Protein AF-A0A3P6SJY6-F1 (afdb_monomer)

Solvent-accessible surface area (backbone atoms only — not comparable to full-atom values): 12735 Å² total; per-residue (Å²): 110,71,68,61,53,52,52,52,52,52,51,53,54,30,52,49,40,31,50,55,20,71,40,70,43,43,55,49,40,53,49,22,52,51,46,28,53,51,17,50,53,54,14,47,70,73,40,50,72,63,32,59,64,54,53,57,51,38,62,53,32,37,50,43,36,46,51,39,43,53,52,45,53,56,30,49,54,53,23,48,52,24,50,49,52,25,48,51,50,52,49,51,50,62,77,38,40,70,57,39,58,74,69,67,40,58,64,60,53,51,51,56,32,50,54,33,44,55,61,18,48,56,34,50,53,50,38,50,50,51,51,51,53,39,51,49,51,43,52,48,51,53,54,49,50,50,52,52,43,50,54,52,41,50,50,36,43,74,73,63,77,41,93,52,76,63,54,47,52,52,31,48,51,35,41,50,52,13,25,50,40,43,25,68,30,44,58,44,52,55,43,37,53,52,11,51,56,32,45,53,57,51,49,57,58,71,72,52,80,61,95,77,55,89,85,53,81,84,64,89,81,75,95,73,80,92,78,86,82,86,87,77,94,82,83,86,134

Nearest PDB structures (foldseek):
  4ayx-assembly1_A  TM=7.229E-01  e=3.604E-05  Homo sapiens
  8qoe-assembly1_A  TM=6.562E-01  e=3.432E-05  Bacillus subtilis
  8vp6-assembly1_B  TM=7.334E-01  e=3.097E-04  Acetivibrio thermocellus ATCC 27405
  6v9z-assembly1_B  TM=7.338E-01  e=2.310E-04  Acetivibrio thermocellus ATCC 27405
  8vp6-assembly1_A  TM=7.072E-01  e=1.995E-04  Acetivibrio thermocellus ATCC 27405

Sequence (237 aa):
MRFAIYSIIRFFSNMERIREGIGDKLGLLLRGCAMFIAAVIIAFIYEWRLALMMLGVAPATCIVMSLMARKMTSTTMKELAGVGKAGSIAEESLMGVRTVQAFNGQQEMVDRYSAELGRGKVFAIWKGFWSGFLGGLFFFILFSFLGCGMLYGGYLLKVRIIDTPGEVFIVVMSMLLGAYFLGLISPHLMVLLNARVAAATIYQTIDRVPKIDIYSPLGRKPDSAVGRVVFENVHFR

Foldseek 3Di:
DVVVVVVVVLLVVLVVLLCLLPPPLVVLLVVLVVLLVVLLVLLCVLPVVLSVLLVVLQVQLLVLLLVLLVLLVVLVVQLVVLVVVLVVLVVCCVVCVVVCVVVVVPVVSVVVSVVSNVSSVVSVVVNVVSNVVSVVVSVVSLVVLLVVLLVVLVVCCVVVVHVDPVSSVSSSVSSSVSSVSSSVSSNSVVSNVSSVVSVVVNVCVVVDDDPDDPPDPPDDDDPDDPPDDDDDPDDDD

Organism: Cylicostephanus goldi (NCBI:txid71465)

InterPro domains:
  IPR011527 ABC transporter type 1, transmembrane domain [PF00664] (10-179)
  IPR011527 ABC transporter type 1, transmembrane domain [PS50929] (10-194)
  IPR036640 ABC transporter type 1, transmembrane domain superfamily [G3DSA:1.20.1560.10] (7-237)
  IPR036640 ABC transporter type 1, transmembrane domain superfamily [SSF90123] (10-213)
  IPR039421 Type 1 protein exporter [PTHR24222] (10-236)

Mean predicted aligned error: 8.36 Å

Radius of gyration: 29.84 Å; Cα contacts (8 Å, |Δi|>4): 203; chains: 1; bounding box: 91×39×80 Å

pLDDT: mean 89.05, std 5.74, range [51.78, 95.69]

Structure (mmCIF, N/CA/C/O backbone):
data_AF-A0A3P6SJY6-F1
#
_entry.id   AF-A0A3P6SJY6-F1
#
loop_
_atom_site.group_PDB
_atom_site.id
_atom_site.type_symbol
_atom_site.label_atom_id
_atom_site.label_alt_id
_atom_site.label_comp_id
_atom_site.label_asym_id
_atom_site.label_entity_id
_atom_site.label_seq_id
_atom_site.pdbx_PDB_ins_code
_atom_site.Cartn_x
_atom_site.Cartn_y
_atom_site.Cartn_z
_atom_site.occupancy
_atom_site.B_iso_or_equiv
_atom_site.auth_seq_id
_atom_site.auth_comp_id
_atom_site.auth_asym_id
_atom_site.auth_atom_id
_atom_site.pdbx_PDB_model_num
ATOM 1 N N . MET A 1 1 ? -30.737 -3.026 22.822 1.00 55.56 1 MET A N 1
ATOM 2 C CA . MET A 1 1 ? -30.242 -1.708 22.351 1.00 55.56 1 MET A CA 1
ATOM 3 C C . MET A 1 1 ? -28.809 -1.756 21.807 1.00 55.56 1 MET A C 1
ATOM 5 O O . MET A 1 1 ? -28.626 -1.436 20.642 1.00 55.56 1 MET A O 1
ATOM 9 N N . ARG A 1 2 ? -27.804 -2.231 22.567 1.00 51.78 2 ARG A N 1
ATOM 10 C CA . ARG A 1 2 ? -26.391 -2.305 22.111 1.00 51.78 2 ARG A CA 1
ATOM 11 C C . ARG A 1 2 ? -26.161 -3.086 20.802 1.00 51.78 2 ARG A C 1
ATOM 13 O O . ARG A 1 2 ? -25.360 -2.657 19.982 1.00 51.78 2 ARG A O 1
ATOM 20 N N . PHE A 1 3 ? -26.890 -4.182 20.574 1.00 63.50 3 PHE A N 1
ATOM 21 C CA . PHE A 1 3 ? -26.739 -5.005 19.362 1.00 63.50 3 PHE A CA 1
ATOM 22 C C . PHE A 1 3 ? -27.196 -4.286 18.078 1.00 63.50 3 PHE A C 1
ATOM 24 O O . PHE A 1 3 ? -26.548 -4.399 17.042 1.00 63.50 3 PHE A O 1
ATOM 31 N N . ALA A 1 4 ? -28.272 -3.496 18.162 1.00 67.94 4 ALA A N 1
ATOM 32 C CA . ALA A 1 4 ? -2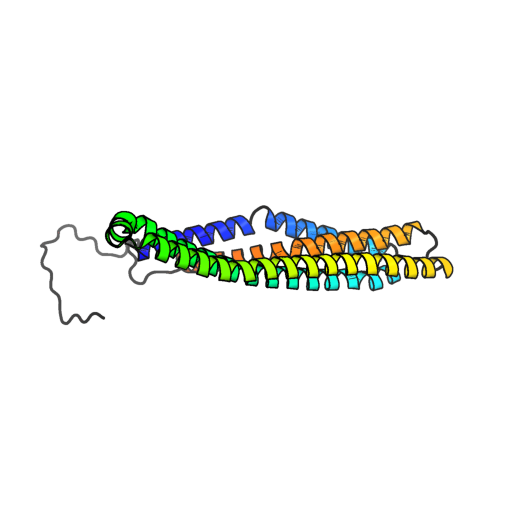8.779 -2.706 17.038 1.00 67.94 4 ALA A CA 1
ATOM 33 C C . ALA A 1 4 ? -27.849 -1.529 16.711 1.00 67.94 4 ALA A C 1
ATOM 35 O O . ALA A 1 4 ? -27.555 -1.269 15.552 1.00 67.94 4 ALA A O 1
ATOM 36 N N . ILE A 1 5 ? -27.311 -0.862 17.735 1.00 71.88 5 ILE A N 1
ATOM 37 C CA . ILE A 1 5 ? -26.333 0.221 17.552 1.00 71.88 5 ILE A CA 1
ATOM 38 C C . ILE A 1 5 ? -25.072 -0.315 16.859 1.00 71.88 5 ILE A C 1
ATOM 40 O O . ILE A 1 5 ? -24.574 0.292 15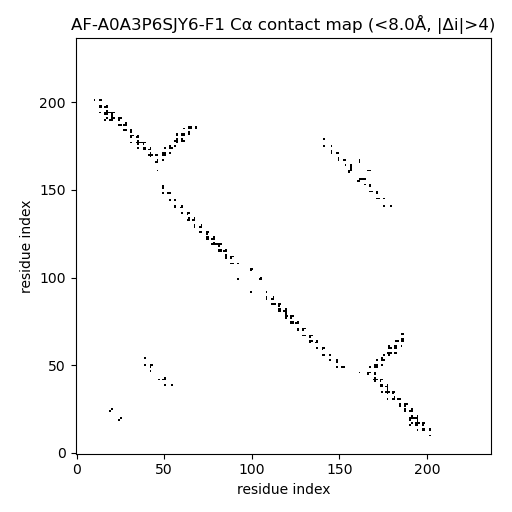.915 1.00 71.88 5 ILE A O 1
ATOM 44 N N . TYR A 1 6 ? -24.591 -1.491 17.271 1.00 72.50 6 TYR A N 1
ATOM 45 C CA . TYR A 1 6 ? -23.417 -2.112 16.663 1.00 72.50 6 TYR A CA 1
ATOM 46 C C . TYR A 1 6 ? -23.638 -2.501 15.192 1.00 72.50 6 TYR A C 1
ATOM 48 O O . TYR A 1 6 ? -22.752 -2.284 14.362 1.00 72.50 6 TYR A O 1
ATOM 56 N N . SER A 1 7 ? -24.814 -3.039 14.839 1.00 75.88 7 SER A N 1
ATOM 57 C CA . SER A 1 7 ? -25.116 -3.375 13.440 1.00 75.88 7 SER A CA 1
ATOM 58 C C . SER A 1 7 ? -25.205 -2.126 12.561 1.00 75.88 7 SER A C 1
ATOM 60 O O . SER A 1 7 ? -24.664 -2.128 11.456 1.00 75.88 7 SER A O 1
ATOM 62 N N . ILE A 1 8 ? -25.800 -1.046 13.077 1.00 82.50 8 ILE A N 1
ATOM 63 C CA . ILE A 1 8 ? -25.906 0.244 12.390 1.00 82.50 8 ILE A CA 1
ATOM 64 C C . ILE A 1 8 ? -24.514 0.840 12.143 1.00 82.50 8 ILE A C 1
ATOM 66 O O . ILE A 1 8 ? -24.187 1.178 11.007 1.00 82.50 8 ILE A O 1
ATOM 70 N N . ILE A 1 9 ? -23.652 0.899 13.166 1.00 84.69 9 ILE A N 1
ATOM 71 C CA . ILE A 1 9 ? -22.276 1.413 13.028 1.00 84.69 9 ILE A CA 1
ATOM 72 C C . ILE A 1 9 ? -21.489 0.598 11.994 1.00 84.69 9 ILE A C 1
ATOM 74 O O . ILE A 1 9 ? -20.802 1.162 11.141 1.00 84.69 9 ILE A O 1
ATOM 78 N N . ARG A 1 10 ? -21.606 -0.735 12.032 1.00 81.38 10 ARG A N 1
ATOM 79 C CA . ARG A 1 10 ? -20.935 -1.616 11.069 1.00 81.38 10 ARG A CA 1
ATOM 80 C C . ARG A 1 10 ? -21.432 -1.387 9.640 1.00 81.38 10 ARG A C 1
ATOM 82 O O . ARG A 1 10 ? -20.624 -1.406 8.713 1.00 81.38 10 ARG A O 1
ATOM 89 N N . PHE A 1 11 ? -22.731 -1.161 9.462 1.00 87.75 11 PHE A N 1
ATOM 90 C CA . PHE A 1 11 ? -23.326 -0.860 8.163 1.00 87.75 11 PHE A CA 1
ATOM 91 C C . PHE A 1 11 ? -22.797 0.465 7.596 1.00 87.75 11 PHE A C 1
ATOM 93 O O . PHE A 1 11 ? -22.277 0.481 6.481 1.00 87.75 11 PHE A O 1
ATOM 100 N N . PHE A 1 12 ? -22.818 1.543 8.389 1.00 89.75 12 PHE A N 1
ATOM 101 C CA . PHE A 1 12 ? -22.274 2.844 7.980 1.00 89.75 12 PHE A CA 1
ATOM 102 C C . PHE A 1 12 ? -20.767 2.792 7.694 1.00 89.75 12 PHE A C 1
ATOM 104 O O . PHE A 1 12 ? -20.316 3.333 6.690 1.00 89.75 12 PHE A O 1
ATOM 111 N N . SER A 1 13 ? -19.982 2.081 8.510 1.00 88.88 13 SER A N 1
ATOM 112 C CA . SER A 1 13 ? -18.541 1.915 8.272 1.00 88.88 13 SER A CA 1
ATOM 113 C C . SER A 1 13 ? -18.244 1.178 6.960 1.00 88.88 13 SER A C 1
ATOM 115 O O . SER A 1 13 ? -17.336 1.561 6.221 1.00 88.88 13 SER A O 1
ATOM 117 N N . ASN A 1 14 ? -19.016 0.137 6.637 1.00 88.25 14 ASN A N 1
ATOM 118 C CA . ASN A 1 14 ? -18.886 -0.562 5.361 1.00 88.25 14 ASN A CA 1
ATOM 119 C C . ASN A 1 14 ? -19.301 0.323 4.177 1.00 88.25 14 ASN A C 1
ATOM 121 O O . ASN A 1 14 ? -18.647 0.273 3.138 1.00 88.25 14 ASN A O 1
ATOM 125 N N . MET A 1 15 ? -20.335 1.152 4.336 1.00 89.62 15 MET A N 1
ATOM 126 C CA . MET A 1 15 ? -20.758 2.112 3.314 1.00 89.62 15 MET A CA 1
ATOM 127 C C . MET A 1 15 ? -19.670 3.161 3.040 1.00 89.62 15 MET A C 1
ATOM 129 O O . MET A 1 15 ? -19.365 3.433 1.880 1.00 89.62 15 MET A O 1
ATOM 133 N N . GLU A 1 16 ? -19.010 3.669 4.084 1.00 90.44 16 GLU A N 1
ATOM 134 C CA . GLU A 1 16 ? -17.891 4.608 3.941 1.00 90.44 16 GLU A CA 1
ATOM 135 C C . GLU A 1 16 ? -16.711 3.974 3.189 1.00 90.44 16 GLU A C 1
ATOM 137 O O . GLU A 1 16 ? -16.163 4.571 2.266 1.00 90.44 16 GLU A O 1
ATOM 142 N N . ARG A 1 17 ? -16.373 2.712 3.492 1.00 87.56 17 ARG A N 1
ATOM 143 C CA . ARG A 1 17 ? -15.332 1.964 2.759 1.00 87.56 17 ARG A CA 1
ATOM 144 C C . ARG A 1 17 ? -15.650 1.817 1.271 1.00 87.56 17 ARG A C 1
ATOM 146 O O . ARG A 1 17 ? -14.737 1.877 0.451 1.00 87.56 17 ARG A O 1
ATOM 153 N N . ILE A 1 18 ? -16.921 1.619 0.917 1.00 90.31 18 ILE A N 1
ATOM 154 C CA . ILE A 1 18 ? -17.364 1.560 -0.484 1.00 90.31 18 ILE A CA 1
ATOM 155 C C . ILE A 1 18 ? -17.213 2.929 -1.145 1.00 90.31 18 ILE A C 1
ATOM 157 O O . ILE A 1 18 ? -16.654 3.011 -2.239 1.00 90.31 18 ILE A O 1
ATOM 161 N N . ARG A 1 19 ? -17.656 3.996 -0.467 1.00 89.62 19 ARG A N 1
ATOM 162 C CA . ARG A 1 19 ? -17.532 5.378 -0.948 1.00 89.62 19 ARG A CA 1
ATOM 163 C C . ARG A 1 19 ? -16.078 5.739 -1.235 1.00 89.62 19 ARG A C 1
ATOM 165 O O . ARG A 1 19 ? -15.776 6.227 -2.318 1.00 89.62 19 ARG A O 1
ATOM 172 N N . GLU A 1 20 ? -15.176 5.439 -0.304 1.00 87.00 20 GLU A N 1
ATOM 173 C CA . GLU A 1 20 ? -13.743 5.666 -0.491 1.00 87.00 20 GLU A CA 1
ATOM 174 C C . GLU A 1 20 ? -13.160 4.861 -1.660 1.00 87.00 20 GLU A C 1
ATOM 176 O O . GLU A 1 20 ? -12.283 5.351 -2.366 1.00 87.00 20 GLU A O 1
ATOM 181 N N . GLY A 1 21 ? -13.602 3.616 -1.856 1.00 83.81 21 GLY A N 1
ATOM 182 C CA . GLY A 1 21 ? -13.097 2.764 -2.932 1.00 83.81 21 GLY A CA 1
ATOM 183 C C . GLY A 1 21 ? -13.555 3.192 -4.326 1.00 83.81 21 GLY A C 1
ATOM 184 O O . GLY A 1 21 ? -12.769 3.108 -5.266 1.00 83.81 21 GLY A O 1
ATOM 185 N N . ILE A 1 22 ? -14.806 3.645 -4.459 1.00 87.19 22 ILE A N 1
ATOM 186 C CA . ILE A 1 22 ? -15.412 4.070 -5.737 1.00 87.19 22 ILE A CA 1
ATOM 187 C C . ILE A 1 22 ? -15.089 5.540 -6.064 1.00 87.19 22 ILE A C 1
ATOM 189 O O . ILE A 1 22 ? -15.232 5.959 -7.209 1.00 87.19 22 ILE A O 1
ATOM 193 N N . GLY A 1 23 ? -14.637 6.316 -5.076 1.00 84.69 23 GLY A N 1
ATOM 194 C CA . GLY A 1 23 ? -14.293 7.725 -5.231 1.00 84.69 23 GLY A CA 1
ATOM 195 C C . GLY A 1 23 ? -12.979 7.987 -5.980 1.00 84.69 23 GLY A C 1
ATOM 196 O O . GLY A 1 23 ? -12.628 7.356 -6.977 1.00 84.69 23 GLY A O 1
ATOM 197 N N . ASP A 1 24 ? -12.222 8.954 -5.477 1.00 84.19 24 ASP A N 1
ATOM 198 C CA . ASP A 1 24 ? -10.964 9.451 -6.043 1.00 84.19 24 ASP A CA 1
ATOM 199 C C . ASP A 1 24 ? -9.893 8.360 -6.235 1.00 84.19 24 ASP A C 1
ATOM 201 O O . ASP A 1 24 ? -9.143 8.376 -7.216 1.00 84.19 24 ASP A O 1
ATOM 205 N N . LYS A 1 25 ? -9.855 7.364 -5.342 1.00 85.62 25 LYS A N 1
ATOM 206 C CA . LYS A 1 25 ? -8.867 6.273 -5.366 1.00 85.62 25 LYS A CA 1
ATOM 207 C C . LYS A 1 25 ? -8.954 5.423 -6.635 1.00 85.62 25 LYS A C 1
ATOM 209 O O . LYS A 1 25 ? -7.915 5.011 -7.150 1.00 85.62 25 LYS A O 1
ATOM 214 N N . LEU A 1 26 ? -10.154 5.195 -7.175 1.00 87.31 26 LEU A N 1
ATOM 215 C CA . LEU A 1 26 ? -10.325 4.466 -8.435 1.00 87.31 26 LEU A CA 1
ATOM 216 C C . LEU A 1 26 ? -9.756 5.258 -9.621 1.00 87.31 26 LEU A C 1
ATOM 218 O O . LEU A 1 26 ? -9.080 4.690 -10.478 1.00 87.31 26 LEU A O 1
ATOM 222 N N . GLY A 1 27 ? -9.968 6.576 -9.639 1.00 88.81 27 GLY A N 1
ATOM 223 C CA . GLY A 1 27 ? -9.391 7.462 -10.651 1.00 88.81 27 GLY A CA 1
ATOM 224 C C . GLY A 1 27 ? -7.861 7.466 -10.616 1.00 88.81 27 GLY A C 1
ATOM 225 O O . GLY A 1 27 ? -7.217 7.381 -11.661 1.00 88.81 27 GLY A O 1
ATOM 226 N N . LEU A 1 28 ? -7.269 7.482 -9.417 1.00 88.56 28 LEU A N 1
ATOM 227 C CA . LEU A 1 28 ? -5.817 7.377 -9.237 1.00 88.56 28 LEU A CA 1
ATOM 228 C C . LEU A 1 28 ? -5.263 6.037 -9.742 1.00 88.56 28 LEU A C 1
ATOM 230 O O . LEU A 1 28 ? -4.227 6.026 -10.409 1.00 88.56 28 LEU A O 1
ATOM 234 N N . LEU A 1 29 ? -5.965 4.928 -9.483 1.00 88.94 29 LEU A N 1
ATOM 235 C CA . LEU A 1 29 ? -5.606 3.603 -10.003 1.00 88.94 29 LEU A CA 1
ATOM 236 C C . LEU A 1 29 ? -5.615 3.579 -11.535 1.00 88.94 29 LEU A C 1
ATOM 238 O O . LEU A 1 29 ? -4.625 3.182 -12.147 1.00 88.94 29 LEU A O 1
ATOM 242 N N . LEU A 1 30 ? -6.708 4.036 -12.154 1.00 90.69 30 LEU A N 1
ATOM 243 C CA . LEU A 1 30 ? -6.848 4.078 -13.612 1.00 90.69 30 LEU A CA 1
ATOM 244 C C . LEU A 1 30 ? -5.774 4.960 -14.250 1.00 90.69 30 LEU A C 1
ATOM 246 O O . LEU A 1 30 ? -5.143 4.547 -15.222 1.00 90.69 30 LEU A O 1
ATOM 250 N N . ARG A 1 31 ? -5.511 6.135 -13.667 1.00 90.88 31 ARG A N 1
ATOM 251 C CA . ARG A 1 31 ? -4.443 7.036 -14.110 1.00 90.88 31 ARG A CA 1
ATOM 252 C C . ARG A 1 31 ? -3.076 6.362 -14.037 1.00 90.88 31 ARG A C 1
ATOM 254 O O . ARG A 1 31 ? -2.324 6.439 -15.003 1.00 90.88 31 ARG A O 1
ATOM 261 N N . GLY A 1 32 ? -2.740 5.715 -12.921 1.00 90.00 32 GLY A N 1
ATOM 262 C CA . GLY A 1 32 ? -1.446 5.046 -12.769 1.00 90.00 32 GLY A CA 1
ATOM 263 C C . GLY A 1 32 ? -1.265 3.887 -13.749 1.00 90.00 32 GLY A C 1
ATOM 264 O O . GLY A 1 32 ? -0.217 3.790 -14.383 1.00 90.00 32 GLY A O 1
ATOM 265 N N . CYS A 1 33 ? -2.302 3.067 -13.947 1.00 90.94 33 CYS A N 1
ATOM 266 C CA . CYS A 1 33 ? -2.288 1.995 -14.943 1.00 90.94 33 CYS A CA 1
ATOM 267 C C . CYS A 1 33 ? -2.132 2.541 -16.368 1.00 90.94 33 CYS A C 1
ATOM 269 O O . CYS A 1 33 ? -1.300 2.042 -17.120 1.00 90.94 33 CYS A O 1
ATOM 271 N N . ALA A 1 34 ? -2.876 3.589 -16.732 1.00 93.38 34 ALA A N 1
ATOM 272 C CA . ALA A 1 34 ? -2.776 4.219 -18.046 1.00 93.38 34 ALA A CA 1
ATOM 273 C C . ALA A 1 34 ? -1.381 4.818 -18.294 1.00 93.38 34 ALA A C 1
ATOM 275 O O . ALA A 1 34 ? -0.804 4.595 -19.355 1.00 93.38 34 ALA A O 1
ATOM 276 N N . MET A 1 35 ? -0.810 5.516 -17.305 1.00 92.56 35 MET A N 1
ATOM 277 C CA . MET A 1 35 ? 0.546 6.074 -17.385 1.00 92.56 35 MET A CA 1
ATOM 278 C C . MET A 1 35 ? 1.603 4.980 -17.544 1.00 92.56 35 MET A C 1
ATOM 280 O O . MET A 1 35 ? 2.522 5.134 -18.343 1.00 92.56 35 MET A O 1
ATOM 284 N N . PHE A 1 36 ? 1.471 3.868 -16.816 1.00 92.38 36 PHE A N 1
ATOM 285 C CA . PHE A 1 36 ? 2.388 2.740 -16.941 1.00 92.38 36 PHE A CA 1
ATOM 286 C C . PHE A 1 36 ? 2.290 2.075 -18.319 1.00 92.38 36 PHE A C 1
ATOM 288 O O . PHE A 1 36 ? 3.310 1.864 -18.966 1.00 92.38 36 PHE A O 1
ATOM 295 N N . ILE A 1 37 ? 1.075 1.806 -18.805 1.00 94.12 37 ILE A N 1
ATOM 296 C CA . ILE A 1 37 ? 0.860 1.219 -20.135 1.00 94.12 37 ILE A CA 1
ATOM 297 C C . ILE A 1 37 ? 1.417 2.144 -21.224 1.00 94.12 37 ILE A C 1
ATOM 299 O O . ILE A 1 37 ? 2.138 1.681 -22.104 1.00 94.12 37 ILE A O 1
ATOM 303 N N . ALA A 1 38 ? 1.150 3.450 -21.142 1.00 94.88 38 ALA A N 1
ATOM 304 C CA . ALA A 1 38 ? 1.689 4.429 -22.080 1.00 94.88 38 ALA A CA 1
ATOM 305 C C . ALA A 1 38 ? 3.226 4.475 -22.045 1.00 94.88 38 ALA A C 1
ATOM 307 O O . ALA A 1 38 ? 3.856 4.459 -23.099 1.00 94.88 38 ALA A O 1
ATOM 308 N N . ALA A 1 39 ? 3.835 4.469 -20.854 1.00 94.50 39 ALA A N 1
ATOM 309 C CA . ALA A 1 39 ? 5.287 4.428 -20.694 1.00 94.50 39 ALA A CA 1
ATOM 310 C C . ALA A 1 39 ? 5.910 3.176 -21.328 1.00 94.50 39 ALA A C 1
ATOM 312 O O . ALA A 1 39 ? 6.909 3.281 -22.034 1.00 94.50 39 ALA A O 1
ATOM 313 N N . VAL A 1 40 ? 5.297 2.007 -21.120 1.00 94.06 40 VAL A N 1
ATOM 314 C CA . VAL A 1 40 ? 5.738 0.742 -21.720 1.00 94.06 40 VAL A CA 1
ATOM 315 C C . VAL A 1 40 ? 5.641 0.820 -23.244 1.00 94.06 40 VAL A C 1
ATOM 317 O O . VAL A 1 40 ? 6.618 0.528 -23.925 1.00 94.06 40 VAL A O 1
ATOM 320 N N . ILE A 1 41 ? 4.507 1.267 -23.792 1.00 95.69 41 ILE A N 1
ATOM 321 C CA . ILE A 1 41 ? 4.316 1.397 -25.245 1.00 95.69 41 ILE A CA 1
ATOM 322 C C . ILE A 1 41 ? 5.373 2.327 -25.851 1.00 95.69 41 ILE A C 1
ATOM 324 O O . ILE A 1 41 ? 6.040 1.944 -26.807 1.00 95.69 41 ILE A O 1
ATOM 328 N N . ILE A 1 42 ? 5.570 3.515 -25.271 1.00 94.50 42 ILE A N 1
ATOM 329 C CA . ILE A 1 42 ? 6.576 4.481 -25.730 1.00 94.50 42 ILE A CA 1
ATOM 330 C C . ILE A 1 42 ? 7.971 3.847 -25.693 1.00 94.50 42 ILE A C 1
ATOM 332 O O . ILE A 1 42 ? 8.685 3.880 -26.690 1.00 94.50 42 ILE A O 1
ATOM 336 N N . ALA A 1 43 ? 8.342 3.209 -24.583 1.00 93.69 43 ALA A N 1
ATOM 337 C CA . ALA A 1 43 ? 9.648 2.578 -24.435 1.00 93.69 43 ALA A CA 1
ATOM 338 C C . ALA A 1 43 ? 9.909 1.484 -25.488 1.00 93.69 43 ALA A C 1
ATOM 340 O O . ALA A 1 43 ? 11.000 1.429 -26.052 1.00 93.69 43 ALA A O 1
ATOM 341 N N . PHE A 1 44 ? 8.911 0.642 -25.778 1.00 94.19 44 PHE A N 1
ATOM 342 C CA . PHE A 1 44 ? 9.024 -0.421 -26.781 1.00 94.19 44 PHE A CA 1
ATOM 343 C C . PHE A 1 44 ? 9.043 0.093 -28.226 1.00 94.19 44 PHE A C 1
ATOM 345 O O . PHE A 1 44 ? 9.654 -0.560 -29.069 1.00 94.19 44 PHE A O 1
ATOM 352 N N . ILE A 1 45 ? 8.396 1.229 -28.515 1.00 94.56 45 ILE A N 1
ATOM 353 C CA . ILE A 1 45 ? 8.415 1.852 -29.849 1.00 94.56 45 ILE A CA 1
ATOM 354 C C . ILE A 1 45 ? 9.812 2.374 -30.189 1.00 94.56 45 ILE A C 1
ATOM 356 O O . ILE A 1 45 ? 10.260 2.187 -31.315 1.00 94.56 45 ILE A O 1
ATOM 360 N N . TYR A 1 46 ? 10.482 3.027 -29.236 1.00 90.69 46 TYR A N 1
ATOM 361 C CA . TYR A 1 46 ? 11.812 3.586 -29.473 1.00 90.69 46 TYR A CA 1
ATOM 362 C C . TYR A 1 46 ? 12.890 2.502 -29.461 1.00 90.69 46 TYR A C 1
ATOM 364 O O . TYR A 1 46 ? 13.567 2.322 -30.462 1.00 90.69 46 TYR A O 1
ATOM 372 N N . GLU A 1 47 ? 13.036 1.752 -28.363 1.00 91.81 47 GLU A N 1
ATOM 373 C CA . GLU A 1 47 ? 14.095 0.743 -28.253 1.00 91.81 47 GLU A CA 1
ATOM 374 C C . GLU A 1 47 ? 13.704 -0.438 -27.361 1.00 91.81 47 GLU A C 1
ATOM 376 O O . GLU A 1 47 ? 13.793 -0.401 -26.128 1.00 91.81 47 GLU A O 1
ATOM 381 N N . TRP A 1 48 ? 13.328 -1.550 -27.995 1.00 93.25 48 TRP A N 1
ATOM 382 C CA . TRP A 1 48 ? 12.838 -2.746 -27.308 1.00 93.25 48 TRP A CA 1
ATOM 383 C C . TRP A 1 48 ? 13.897 -3.426 -26.423 1.00 93.25 48 TRP A C 1
ATOM 385 O O . TRP A 1 48 ? 13.555 -4.009 -25.393 1.00 93.25 48 TRP A O 1
ATOM 395 N N . ARG A 1 49 ? 15.188 -3.342 -26.779 1.00 91.81 49 ARG A N 1
ATOM 396 C CA . ARG A 1 49 ? 16.284 -3.981 -26.021 1.00 91.81 49 ARG A CA 1
ATOM 397 C C . ARG A 1 49 ? 16.491 -3.306 -24.669 1.00 91.81 49 ARG A C 1
ATOM 399 O O . ARG A 1 49 ? 16.605 -3.972 -23.641 1.00 91.81 49 ARG A O 1
ATOM 406 N N . LEU A 1 50 ? 16.503 -1.974 -24.676 1.00 91.00 50 LEU A N 1
ATOM 407 C CA . LEU A 1 50 ? 16.615 -1.157 -23.472 1.00 91.00 50 LEU A CA 1
ATOM 408 C C . LEU A 1 50 ? 15.322 -1.220 -22.646 1.00 91.00 50 LEU A C 1
ATOM 410 O O . LEU A 1 50 ? 15.381 -1.347 -21.421 1.00 91.00 50 LEU A O 1
ATOM 414 N N . ALA A 1 51 ? 14.160 -1.216 -23.308 1.00 93.00 51 ALA A N 1
ATOM 415 C CA . ALA A 1 51 ? 12.864 -1.360 -22.653 1.00 93.00 51 ALA A CA 1
ATOM 416 C C . ALA A 1 51 ? 12.728 -2.690 -21.895 1.00 93.00 51 ALA A C 1
ATOM 418 O O . ALA A 1 51 ? 12.259 -2.682 -20.759 1.00 93.00 51 ALA A O 1
ATOM 419 N N . LEU A 1 52 ? 13.184 -3.818 -22.458 1.00 92.06 52 LEU A N 1
ATOM 420 C CA . LEU A 1 52 ? 13.156 -5.123 -21.780 1.00 92.06 52 LEU A CA 1
ATOM 421 C C . LEU A 1 52 ? 13.970 -5.133 -20.484 1.00 92.06 52 LEU A C 1
ATOM 423 O O . LEU A 1 52 ? 13.512 -5.665 -19.475 1.00 92.06 52 LEU A O 1
ATOM 427 N N . MET A 1 53 ? 15.157 -4.522 -20.495 1.00 93.00 53 MET A N 1
ATOM 428 C CA . MET A 1 53 ? 15.976 -4.390 -19.290 1.00 93.00 53 MET A CA 1
ATOM 429 C C . MET A 1 53 ? 15.265 -3.528 -18.238 1.00 93.00 53 MET A C 1
ATOM 431 O O . MET A 1 53 ? 15.187 -3.893 -17.063 1.00 93.00 53 MET A O 1
ATOM 435 N N . MET A 1 54 ? 14.711 -2.391 -18.669 1.00 93.12 54 MET A N 1
ATOM 436 C CA . MET A 1 54 ? 14.022 -1.452 -17.786 1.00 93.12 54 MET A CA 1
ATOM 437 C C . MET A 1 54 ? 12.679 -1.989 -17.284 1.00 93.12 54 MET A C 1
ATOM 439 O O . MET A 1 54 ? 12.236 -1.577 -16.218 1.00 93.12 54 MET A O 1
ATOM 443 N N . LEU A 1 55 ? 12.052 -2.949 -17.970 1.00 92.06 55 LEU A N 1
ATOM 444 C CA . LEU A 1 55 ? 10.789 -3.555 -17.545 1.00 92.06 55 LEU A CA 1
ATOM 445 C C . LEU A 1 55 ? 10.886 -4.173 -16.142 1.00 92.06 55 LEU A C 1
ATOM 447 O O . LEU A 1 55 ? 9.897 -4.174 -15.415 1.00 92.06 55 LEU A O 1
ATOM 451 N N . GLY A 1 56 ? 12.076 -4.629 -15.730 1.00 90.75 56 GLY A N 1
ATOM 452 C CA . GLY A 1 56 ? 12.339 -5.165 -14.391 1.00 90.75 56 GLY A CA 1
ATOM 453 C C . GLY A 1 56 ? 12.155 -4.157 -13.248 1.00 90.75 56 GLY A C 1
ATOM 454 O O . GLY A 1 56 ? 11.904 -4.571 -12.114 1.00 90.75 56 GLY A O 1
ATOM 455 N N . VAL A 1 57 ? 12.198 -2.847 -13.525 1.00 92.31 57 VAL A N 1
ATOM 456 C CA . VAL A 1 57 ? 12.007 -1.811 -12.497 1.00 92.31 57 VAL A CA 1
ATOM 457 C C . VAL A 1 57 ? 10.573 -1.796 -11.967 1.00 92.31 57 VAL A C 1
ATOM 459 O O . VAL A 1 57 ? 10.363 -1.622 -10.771 1.00 92.31 57 VAL A O 1
ATOM 462 N N . ALA A 1 58 ? 9.587 -2.064 -12.825 1.00 89.50 58 ALA A N 1
ATOM 463 C CA . ALA A 1 58 ? 8.170 -2.047 -12.480 1.00 89.50 58 ALA A CA 1
ATOM 464 C C . ALA A 1 58 ? 7.756 -3.135 -11.465 1.00 89.50 58 ALA A C 1
ATOM 466 O O . ALA A 1 58 ? 7.184 -2.789 -10.430 1.00 89.50 58 ALA A O 1
ATOM 467 N N . PRO A 1 59 ? 8.050 -4.438 -11.664 1.00 90.44 59 PRO A N 1
ATOM 468 C CA . PRO A 1 59 ? 7.753 -5.447 -10.654 1.00 90.44 59 PRO A CA 1
ATOM 469 C C . PRO A 1 59 ? 8.590 -5.243 -9.384 1.00 90.44 59 PRO A C 1
ATOM 471 O O . PRO A 1 59 ? 8.069 -5.450 -8.288 1.00 90.44 59 PRO A O 1
ATOM 474 N N . ALA A 1 60 ? 9.844 -4.787 -9.494 1.00 91.50 60 ALA A N 1
ATOM 475 C CA . ALA A 1 60 ? 10.693 -4.524 -8.333 1.00 91.50 60 ALA A CA 1
ATOM 476 C C . ALA A 1 60 ? 10.102 -3.428 -7.427 1.00 91.50 60 ALA A C 1
ATOM 478 O O . ALA A 1 60 ? 9.959 -3.632 -6.217 1.00 91.50 60 ALA A O 1
ATOM 479 N N . THR A 1 61 ? 9.682 -2.297 -8.001 1.00 90.38 61 THR A N 1
ATOM 480 C CA . THR A 1 61 ? 9.050 -1.208 -7.243 1.00 90.38 61 THR A CA 1
ATOM 481 C C . THR A 1 61 ? 7.681 -1.609 -6.695 1.00 90.38 61 THR A C 1
ATOM 483 O O . THR A 1 61 ? 7.374 -1.298 -5.540 1.00 90.38 61 THR A O 1
ATOM 486 N N . CYS A 1 62 ? 6.880 -2.362 -7.459 1.00 88.12 62 CYS A N 1
ATOM 487 C CA . CYS A 1 62 ? 5.600 -2.898 -6.992 1.00 88.12 62 CYS A CA 1
ATOM 488 C C . CYS A 1 62 ? 5.750 -3.817 -5.777 1.00 88.12 62 CYS A C 1
ATOM 490 O O . CYS A 1 62 ? 4.968 -3.700 -4.832 1.00 88.12 62 CYS A O 1
ATOM 492 N N . ILE A 1 63 ? 6.737 -4.719 -5.777 1.00 89.62 63 ILE A N 1
ATOM 493 C CA . ILE A 1 63 ? 6.982 -5.641 -4.659 1.00 89.62 63 ILE A CA 1
ATOM 494 C C . ILE A 1 63 ? 7.343 -4.854 -3.399 1.00 89.62 63 ILE A C 1
ATOM 496 O O . ILE A 1 63 ? 6.736 -5.078 -2.349 1.00 89.62 63 ILE A O 1
ATOM 500 N N . VAL A 1 64 ? 8.268 -3.896 -3.497 1.00 91.06 64 VAL A N 1
ATOM 501 C CA . VAL A 1 64 ? 8.683 -3.079 -2.345 1.00 91.06 64 VAL A CA 1
ATOM 502 C C . VAL A 1 64 ? 7.518 -2.254 -1.800 1.00 91.06 64 VAL A C 1
ATOM 504 O O . VAL A 1 64 ? 7.268 -2.279 -0.594 1.00 91.06 64 VAL A O 1
ATOM 507 N N . MET A 1 65 ? 6.741 -1.604 -2.669 1.00 88.12 65 MET A N 1
ATOM 508 C CA . MET A 1 65 ? 5.570 -0.823 -2.254 1.00 88.12 65 MET A CA 1
ATOM 509 C C . MET A 1 65 ? 4.457 -1.696 -1.662 1.00 88.12 65 MET A C 1
ATOM 511 O O . MET A 1 65 ? 3.827 -1.320 -0.675 1.00 88.12 65 MET A O 1
ATOM 515 N N . SER A 1 66 ? 4.239 -2.894 -2.207 1.00 85.75 66 SER A N 1
ATOM 516 C CA . SER A 1 66 ? 3.278 -3.864 -1.665 1.00 85.75 66 SER A CA 1
ATOM 517 C C . SER A 1 66 ? 3.692 -4.352 -0.271 1.00 85.75 66 SER A C 1
ATOM 519 O O . SER A 1 66 ? 2.872 -4.400 0.652 1.00 85.75 66 SER A O 1
ATOM 521 N N . LEU A 1 67 ? 4.980 -4.656 -0.074 1.00 88.75 67 LEU A N 1
ATOM 522 C CA . LEU A 1 67 ? 5.532 -5.010 1.235 1.00 88.75 67 LEU A CA 1
ATOM 523 C C . LEU A 1 67 ? 5.413 -3.852 2.232 1.00 88.75 67 LEU A C 1
ATOM 525 O O . LEU A 1 67 ? 5.009 -4.080 3.377 1.00 88.75 67 LEU A O 1
ATOM 529 N N . MET A 1 68 ? 5.694 -2.622 1.794 1.00 89.00 68 MET A N 1
ATOM 530 C CA . MET A 1 68 ? 5.536 -1.410 2.599 1.00 89.00 68 MET A CA 1
ATOM 531 C C .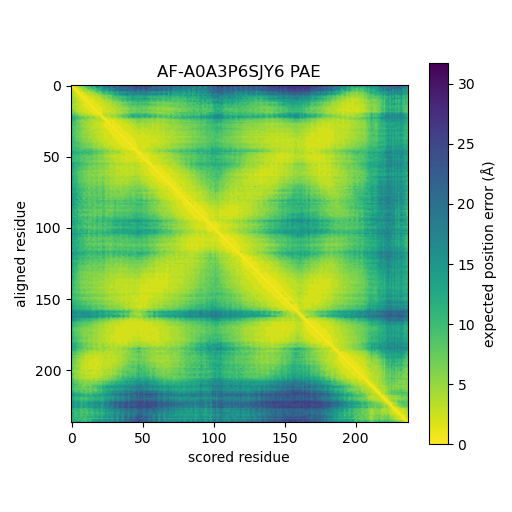 MET A 1 68 ? 4.093 -1.226 3.050 1.00 89.00 68 MET A C 1
ATOM 533 O O . MET A 1 68 ? 3.852 -1.098 4.250 1.00 89.00 68 MET A O 1
ATOM 537 N N . ALA A 1 69 ? 3.130 -1.304 2.128 1.00 84.62 69 ALA A N 1
ATOM 538 C CA . ALA A 1 69 ? 1.712 -1.194 2.447 1.00 84.62 69 ALA A CA 1
ATOM 539 C C . ALA A 1 69 ? 1.289 -2.243 3.490 1.00 84.62 69 ALA A C 1
ATOM 541 O O . ALA A 1 69 ? 0.719 -1.894 4.522 1.00 84.62 69 ALA A O 1
ATOM 542 N N . ARG A 1 70 ? 1.653 -3.520 3.294 1.00 84.12 70 ARG A N 1
ATOM 543 C CA . ARG A 1 70 ? 1.315 -4.607 4.233 1.00 84.12 70 ARG A CA 1
ATOM 544 C C . ARG A 1 70 ? 1.911 -4.396 5.625 1.00 84.12 70 ARG A C 1
ATOM 546 O O . ARG A 1 70 ? 1.205 -4.534 6.627 1.00 84.12 70 ARG A O 1
ATOM 553 N N . LYS A 1 71 ? 3.205 -4.071 5.706 1.00 86.50 71 LYS A N 1
ATOM 554 C CA . LYS A 1 71 ? 3.888 -3.827 6.987 1.00 86.50 71 LYS A CA 1
ATOM 555 C C . LYS A 1 71 ? 3.319 -2.597 7.686 1.00 86.50 71 LYS A C 1
ATOM 557 O O . LYS A 1 71 ? 3.079 -2.650 8.890 1.00 86.50 71 LYS A O 1
ATOM 562 N N . MET A 1 72 ? 3.039 -1.532 6.940 1.00 84.69 72 MET A N 1
ATOM 563 C CA . MET A 1 72 ? 2.467 -0.307 7.485 1.00 84.69 72 MET A CA 1
ATOM 564 C C . MET A 1 72 ? 1.059 -0.540 8.034 1.00 84.69 72 MET A C 1
ATOM 566 O O . MET A 1 72 ? 0.796 -0.162 9.175 1.00 84.69 72 MET A O 1
ATOM 570 N N . THR A 1 73 ? 0.180 -1.227 7.296 1.00 83.56 73 THR A N 1
ATOM 571 C CA . THR A 1 73 ? -1.165 -1.577 7.781 1.00 83.56 73 THR A CA 1
ATOM 572 C C . THR A 1 73 ? -1.092 -2.447 9.035 1.00 83.56 73 THR A C 1
ATOM 574 O O . THR A 1 73 ? -1.730 -2.127 10.035 1.00 83.56 73 THR A O 1
ATOM 577 N N . SER A 1 74 ? -0.270 -3.502 9.036 1.00 85.38 74 SER A N 1
ATOM 578 C CA . SER A 1 74 ? -0.115 -4.388 10.199 1.00 85.38 74 SER A CA 1
ATOM 579 C C . SER A 1 74 ? 0.359 -3.636 11.445 1.00 85.38 74 SER A C 1
ATOM 581 O O . SER A 1 74 ? -0.163 -3.856 12.537 1.00 85.38 74 SER A O 1
ATOM 583 N N . THR A 1 75 ? 1.371 -2.777 11.316 1.00 84.62 75 THR A N 1
ATOM 584 C CA . THR A 1 75 ? 1.914 -2.051 12.471 1.00 84.62 75 THR A CA 1
ATOM 585 C C . THR A 1 75 ? 0.956 -0.961 12.944 1.00 84.62 75 THR A C 1
ATOM 587 O O . THR A 1 75 ? 0.785 -0.801 14.147 1.00 84.62 75 THR A O 1
ATOM 590 N N . THR A 1 76 ? 0.249 -0.300 12.022 1.00 85.06 76 THR A N 1
ATOM 591 C CA . THR A 1 76 ? -0.798 0.682 12.355 1.00 85.06 76 THR A CA 1
ATOM 592 C C . THR A 1 76 ? -1.945 0.036 13.134 1.00 85.06 76 THR A C 1
ATOM 594 O O . THR A 1 76 ? -2.422 0.608 14.104 1.00 85.06 76 THR A O 1
ATOM 597 N N . MET A 1 77 ? -2.356 -1.187 12.780 1.00 86.12 77 MET A N 1
ATOM 598 C CA . MET A 1 77 ? -3.389 -1.910 13.537 1.00 86.12 77 MET A CA 1
ATOM 599 C C . MET A 1 77 ? -2.938 -2.241 14.967 1.00 86.12 77 MET A C 1
ATOM 601 O O . MET A 1 77 ? -3.732 -2.139 15.899 1.00 86.12 77 MET A O 1
ATOM 605 N N . LYS A 1 78 ? -1.664 -2.605 15.165 1.00 87.44 78 LYS A N 1
ATOM 606 C CA . LYS A 1 78 ? -1.100 -2.860 16.505 1.00 87.44 78 LYS A CA 1
ATOM 607 C C . LYS A 1 78 ? -0.970 -1.582 17.334 1.00 87.44 78 LYS A C 1
ATOM 609 O O . LYS A 1 78 ? -1.287 -1.593 18.518 1.00 87.44 78 LYS A O 1
ATOM 614 N N . GLU A 1 79 ? -0.540 -0.493 16.702 1.00 85.38 79 GLU A N 1
ATOM 615 C CA . GLU A 1 79 ? -0.493 0.847 17.294 1.00 85.38 79 GLU A CA 1
ATOM 616 C C . GLU A 1 79 ? -1.892 1.278 17.768 1.00 85.38 79 GLU A C 1
ATOM 618 O O . GLU A 1 79 ? -2.076 1.584 18.945 1.00 85.38 79 GLU A O 1
ATOM 623 N N . LEU A 1 80 ? -2.898 1.185 16.891 1.00 84.81 80 LEU A N 1
ATOM 624 C CA . LEU A 1 80 ? -4.296 1.500 17.204 1.00 84.81 80 LEU A CA 1
ATOM 625 C C . LEU A 1 80 ? -4.874 0.618 18.315 1.00 84.81 80 LEU A C 1
ATOM 627 O O . LEU A 1 80 ? -5.669 1.102 19.112 1.00 84.81 80 LEU A O 1
ATOM 631 N N . ALA A 1 81 ? -4.478 -0.654 18.406 1.00 87.19 81 ALA A N 1
ATOM 632 C CA . ALA A 1 81 ? -4.929 -1.533 19.483 1.00 87.19 81 ALA A CA 1
ATOM 633 C C . ALA A 1 81 ? -4.420 -1.077 20.864 1.00 87.19 81 ALA A C 1
ATOM 635 O O . ALA A 1 81 ? -5.175 -1.120 21.835 1.00 87.19 81 ALA A O 1
ATOM 636 N N . GLY A 1 82 ? -3.167 -0.614 20.952 1.00 85.19 82 GLY A N 1
ATOM 637 C CA . GLY A 1 82 ? -2.614 -0.035 22.184 1.00 85.19 82 GLY A CA 1
ATOM 638 C C . GLY A 1 82 ? -3.290 1.289 22.548 1.00 85.19 82 GLY A C 1
ATOM 639 O O . GLY A 1 82 ? -3.729 1.471 23.681 1.00 85.19 82 GLY A O 1
ATOM 640 N N . VAL A 1 83 ? -3.470 2.175 21.561 1.00 88.50 83 VAL A N 1
ATOM 641 C CA . VAL A 1 83 ? -4.191 3.448 21.744 1.00 88.50 83 VAL A CA 1
ATOM 642 C C . VAL A 1 83 ? -5.644 3.212 22.167 1.00 88.50 83 VAL A C 1
ATOM 644 O O . VAL A 1 83 ? -6.136 3.898 23.054 1.00 88.50 83 VAL A O 1
ATOM 647 N N . GLY A 1 84 ? -6.321 2.212 21.600 1.00 89.75 84 GLY A N 1
ATOM 648 C CA . GLY A 1 84 ? -7.696 1.862 21.960 1.00 89.75 84 GLY A CA 1
ATOM 649 C C . GLY A 1 84 ? -7.836 1.391 23.409 1.00 89.75 84 GLY A C 1
ATOM 650 O O . GLY A 1 84 ? -8.778 1.781 24.093 1.00 89.75 84 GLY A O 1
ATOM 651 N N . LYS A 1 85 ? -6.877 0.607 23.917 1.00 90.81 85 LYS A N 1
ATOM 652 C CA . LYS A 1 85 ? -6.862 0.195 25.329 1.00 90.81 85 LYS A CA 1
ATOM 653 C C . LYS A 1 85 ? -6.570 1.358 26.273 1.00 90.81 85 LYS A C 1
ATOM 655 O O . LYS A 1 85 ? -7.256 1.491 27.280 1.00 90.81 85 LYS A O 1
ATOM 660 N N . ALA A 1 86 ? -5.606 2.215 25.934 1.00 91.81 86 ALA A N 1
ATOM 661 C CA . ALA A 1 86 ? -5.357 3.444 26.686 1.00 91.81 86 ALA A CA 1
ATOM 662 C C . ALA A 1 86 ? -6.613 4.338 26.705 1.00 91.81 86 ALA A C 1
ATOM 664 O O . ALA A 1 86 ? -7.010 4.829 27.759 1.00 91.81 86 ALA A O 1
ATOM 665 N N . GLY A 1 87 ? -7.301 4.459 25.565 1.00 93.19 87 GLY A N 1
ATOM 666 C CA . GLY A 1 87 ? -8.583 5.150 25.448 1.00 93.19 87 GLY A CA 1
ATOM 667 C C . GLY A 1 87 ? -9.661 4.565 26.361 1.00 93.19 87 GLY A C 1
ATOM 668 O O . GLY A 1 87 ? -10.323 5.322 27.058 1.00 93.19 87 GLY A O 1
ATOM 669 N N . SER A 1 88 ? -9.776 3.236 26.448 1.00 92.81 88 SER A N 1
ATOM 670 C CA . SER A 1 88 ? -10.716 2.576 27.366 1.00 92.81 88 SER A CA 1
ATOM 671 C C . SER A 1 88 ? -10.417 2.872 28.840 1.00 92.81 88 SER A C 1
ATOM 673 O O . SER A 1 88 ? -11.352 3.033 29.616 1.00 92.81 88 SER A O 1
ATOM 675 N N . ILE A 1 89 ? -9.141 2.951 29.236 1.00 93.19 89 ILE A N 1
ATOM 676 C CA . ILE A 1 89 ? -8.742 3.300 30.614 1.00 93.19 89 ILE A CA 1
ATOM 677 C C . ILE A 1 89 ? -9.093 4.764 30.915 1.00 93.19 89 ILE A C 1
ATOM 679 O O . ILE A 1 89 ? -9.591 5.082 31.997 1.00 93.19 89 ILE A O 1
ATOM 683 N N . ALA A 1 90 ? -8.862 5.662 29.955 1.00 93.50 90 ALA A N 1
ATOM 684 C CA . ALA A 1 90 ? -9.251 7.063 30.085 1.00 93.50 90 ALA A CA 1
ATOM 685 C C . ALA A 1 90 ? -10.778 7.206 30.184 1.00 93.50 90 ALA A C 1
ATOM 687 O O . ALA A 1 90 ? -11.278 7.941 31.032 1.00 93.50 90 ALA A O 1
ATOM 688 N N . GLU A 1 91 ? -11.520 6.458 29.367 1.00 93.12 91 GLU A N 1
ATOM 689 C CA . GLU A 1 91 ? -12.981 6.437 29.378 1.00 93.12 91 GLU A CA 1
ATOM 690 C C . GLU A 1 91 ? -13.529 5.932 30.724 1.00 93.12 91 GLU A C 1
ATOM 692 O O . GLU A 1 91 ? -14.393 6.578 31.315 1.00 93.12 91 GLU A O 1
ATOM 697 N N . GLU A 1 92 ? -12.970 4.840 31.260 1.00 92.62 92 GLU A N 1
ATOM 698 C CA . GLU A 1 92 ? -13.283 4.317 32.597 1.00 92.62 92 GLU A CA 1
ATOM 699 C C . GLU A 1 92 ? -13.015 5.363 33.693 1.00 92.62 92 GLU A C 1
ATOM 701 O O . GLU A 1 92 ? -13.871 5.599 34.549 1.00 92.62 92 GLU A O 1
ATOM 706 N N . SER A 1 93 ? -11.869 6.048 33.628 1.00 92.69 93 SER A N 1
ATOM 707 C CA . SER A 1 93 ? -11.499 7.096 34.593 1.00 92.69 93 SER A CA 1
ATOM 708 C C . SER A 1 93 ? -12.470 8.277 34.568 1.00 92.69 93 SER A C 1
ATOM 710 O O . SER A 1 93 ? -12.839 8.802 35.617 1.00 92.69 93 SER A O 1
ATOM 712 N N . LEU A 1 94 ? -12.890 8.702 33.372 1.00 93.06 94 LEU A N 1
ATOM 713 C CA . LEU A 1 94 ? -13.788 9.842 33.190 1.00 93.06 94 LEU A CA 1
ATOM 714 C C . LEU A 1 94 ? -15.223 9.503 33.600 1.00 93.06 94 LEU A C 1
ATOM 716 O O . LEU A 1 94 ? -15.861 10.292 34.297 1.00 93.06 94 LEU A O 1
ATOM 720 N N . MET A 1 95 ? -15.725 8.323 33.222 1.00 93.88 95 MET A N 1
ATOM 721 C CA . MET A 1 95 ? -17.050 7.863 33.649 1.00 93.88 95 MET A CA 1
ATOM 722 C C . MET A 1 95 ? -17.115 7.652 35.167 1.00 93.88 95 MET A C 1
ATOM 724 O O . MET A 1 95 ? -18.118 7.982 35.799 1.00 93.88 95 MET A O 1
ATOM 728 N N . GLY A 1 96 ? -16.041 7.123 35.757 1.00 92.94 96 GLY A N 1
ATOM 729 C CA . GLY A 1 96 ? -15.924 6.818 37.180 1.00 92.94 96 GLY A CA 1
ATOM 730 C C . GLY A 1 96 ? -15.308 7.928 38.033 1.00 92.94 96 GLY A C 1
ATOM 731 O O . GLY A 1 96 ? -14.870 7.633 39.143 1.00 92.94 96 GLY A O 1
ATOM 732 N N . VAL A 1 97 ? -15.257 9.183 37.566 1.00 94.50 97 VAL A N 1
ATOM 733 C CA . VAL A 1 97 ? -14.431 10.246 38.180 1.00 94.50 97 VAL A CA 1
ATOM 734 C C . VAL A 1 97 ? -14.656 10.424 39.687 1.00 94.50 97 VAL A C 1
ATOM 736 O O . VAL A 1 97 ? -13.697 10.549 40.446 1.00 94.50 97 VAL A O 1
ATOM 739 N N . ARG A 1 98 ? -15.914 10.355 40.148 1.00 95.00 98 ARG A N 1
ATOM 740 C CA . ARG A 1 98 ? -16.256 10.468 41.578 1.00 95.00 98 ARG A CA 1
ATOM 741 C C . ARG A 1 98 ? -15.709 9.298 42.393 1.00 95.00 98 ARG A C 1
ATOM 743 O O . ARG A 1 98 ? -15.247 9.505 43.507 1.00 95.00 98 ARG A O 1
ATOM 750 N N . THR A 1 99 ? -15.738 8.091 41.835 1.00 94.62 99 THR A N 1
ATOM 751 C CA . THR A 1 99 ? -15.218 6.878 42.476 1.00 94.62 99 THR A CA 1
ATOM 752 C C . THR A 1 99 ? -13.694 6.908 42.522 1.00 94.62 99 THR A C 1
ATOM 754 O O . THR A 1 99 ? -13.116 6.700 43.581 1.00 94.62 99 THR A O 1
ATOM 757 N N . VAL A 1 100 ? -13.032 7.251 41.412 1.00 94.31 100 VAL A N 1
ATOM 758 C CA . VAL A 1 100 ? -11.564 7.376 41.367 1.00 94.31 100 VAL A CA 1
ATOM 759 C C . VAL A 1 100 ? -11.078 8.416 42.379 1.00 94.31 100 VAL A C 1
ATOM 761 O O . VAL A 1 100 ? -10.106 8.173 43.090 1.00 94.31 100 VAL A O 1
ATOM 764 N N . GLN A 1 101 ? -11.783 9.546 42.498 1.00 94.62 101 GLN A N 1
ATOM 765 C CA . GLN A 1 101 ? -11.471 10.575 43.487 1.00 94.62 101 GLN A CA 1
ATOM 766 C C . GLN A 1 101 ? -11.745 10.108 44.925 1.00 94.62 101 GLN A C 1
ATOM 768 O O . GLN A 1 101 ? -10.920 10.350 45.801 1.00 94.62 101 GLN A O 1
ATOM 773 N N . ALA A 1 102 ? -12.858 9.410 45.175 1.00 95.19 102 ALA A N 1
ATOM 774 C CA . ALA A 1 102 ? -13.205 8.902 46.504 1.00 95.19 102 ALA A CA 1
ATOM 775 C C . ALA A 1 102 ? -12.185 7.886 47.048 1.00 95.19 102 ALA A C 1
ATOM 777 O O . ALA A 1 102 ? -11.942 7.853 48.250 1.00 95.19 102 ALA A O 1
ATOM 778 N N . PHE A 1 103 ? -11.566 7.092 46.169 1.00 95.00 103 PHE A N 1
ATOM 779 C CA . PHE A 1 103 ? -10.517 6.131 46.527 1.00 95.00 103 PHE A CA 1
ATOM 780 C C . PHE A 1 103 ? -9.089 6.669 46.333 1.00 95.00 103 PHE A C 1
ATOM 782 O O . PHE A 1 103 ? -8.132 5.922 46.516 1.00 95.00 103 PHE A O 1
ATOM 789 N N . ASN A 1 104 ? -8.926 7.947 45.966 1.00 93.38 104 ASN A N 1
ATOM 790 C CA . ASN A 1 104 ? -7.631 8.574 45.671 1.00 93.38 104 ASN A CA 1
ATOM 791 C C . ASN A 1 104 ? -6.790 7.813 44.613 1.00 93.38 104 ASN A C 1
ATOM 793 O O . ASN A 1 104 ? -5.561 7.830 44.635 1.00 93.38 104 ASN A O 1
ATOM 797 N N . GLY A 1 105 ? -7.454 7.136 43.668 1.00 93.00 105 GLY A N 1
ATOM 798 C CA . GLY A 1 105 ? -6.846 6.243 42.668 1.00 93.00 105 GLY A CA 1
ATOM 799 C C . GLY A 1 105 ? -6.345 6.942 41.399 1.00 93.00 105 GLY A C 1
ATOM 800 O O . GLY A 1 105 ? -6.131 6.299 40.374 1.00 93.00 105 GLY A O 1
ATOM 801 N N . GLN A 1 106 ? -6.197 8.269 41.420 1.00 92.94 106 GLN A N 1
ATOM 802 C CA . GLN A 1 106 ? -5.850 9.066 40.235 1.00 92.94 106 GLN A CA 1
ATOM 803 C C . GLN A 1 106 ? -4.484 8.666 39.663 1.00 92.94 106 GLN A C 1
ATOM 805 O O . GLN A 1 106 ? -4.353 8.479 38.454 1.00 92.94 106 GLN A O 1
ATOM 810 N N . GLN A 1 107 ? -3.490 8.489 40.537 1.00 94.81 107 GLN A N 1
ATOM 811 C CA . GLN A 1 107 ? -2.136 8.122 40.130 1.00 94.81 107 GLN A CA 1
ATOM 812 C C . GLN A 1 107 ? -2.097 6.725 39.498 1.00 94.81 107 GLN A C 1
ATOM 814 O O . GLN A 1 107 ? -1.483 6.544 38.451 1.00 94.81 107 GLN A O 1
ATOM 819 N N . GLU A 1 108 ? -2.837 5.766 40.060 1.00 93.44 108 GLU A N 1
ATOM 820 C CA . GLU A 1 108 ? -2.929 4.407 39.519 1.00 93.44 108 GLU A CA 1
ATOM 821 C C . GLU A 1 108 ? -3.497 4.401 38.091 1.00 93.44 108 GLU A C 1
ATOM 823 O O . GLU A 1 108 ? -2.969 3.725 37.204 1.00 93.44 108 GLU A O 1
ATOM 828 N N . MET A 1 109 ? -4.545 5.191 37.831 1.00 92.50 109 MET A N 1
ATOM 829 C CA . MET A 1 109 ? -5.126 5.292 36.489 1.00 92.50 109 MET A CA 1
ATOM 830 C C . MET A 1 109 ? -4.161 5.947 35.490 1.00 92.50 109 MET A C 1
ATOM 832 O O . MET A 1 109 ? -4.072 5.497 34.344 1.00 92.50 109 MET A O 1
ATOM 836 N N . VAL A 1 110 ? -3.399 6.962 35.917 1.00 94.38 110 VAL A N 1
ATOM 837 C CA . VAL A 1 110 ? -2.357 7.604 35.094 1.00 94.38 110 VAL A CA 1
ATOM 838 C C . VAL A 1 110 ? -1.228 6.627 34.765 1.00 94.38 110 VAL A C 1
ATOM 840 O O . VAL A 1 110 ? -0.784 6.569 33.614 1.00 94.38 110 VAL A O 1
ATOM 843 N N . ASP A 1 111 ? -0.797 5.825 35.734 1.00 95.25 111 ASP A N 1
ATOM 844 C CA . ASP A 1 111 ? 0.259 4.833 35.544 1.00 95.25 111 ASP A CA 1
ATOM 845 C C . ASP A 1 111 ? -0.204 3.721 34.589 1.00 95.25 111 ASP A C 1
ATOM 847 O O . ASP A 1 111 ? 0.509 3.374 33.642 1.00 95.25 111 ASP A O 1
ATOM 851 N N . ARG A 1 112 ? -1.441 3.224 34.750 1.00 93.50 112 ARG A N 1
ATOM 852 C CA . ARG A 1 112 ? -2.063 2.252 33.828 1.00 93.50 112 ARG A CA 1
ATOM 853 C C . ARG A 1 112 ? -2.178 2.800 32.404 1.00 93.50 112 ARG A C 1
ATOM 855 O O . ARG A 1 112 ? -1.861 2.092 31.446 1.00 93.50 112 ARG A O 1
ATOM 862 N N . TYR A 1 113 ? -2.601 4.054 32.257 1.00 93.62 113 TYR A N 1
ATOM 863 C CA . TYR A 1 113 ? -2.698 4.728 30.962 1.00 93.62 113 TYR A CA 1
ATOM 864 C C . TYR A 1 113 ? -1.320 4.878 30.295 1.00 93.62 113 TYR A C 1
ATOM 866 O O . TYR A 1 113 ? -1.140 4.534 29.123 1.00 93.62 113 TYR A O 1
ATOM 874 N N . SER A 1 114 ? -0.323 5.324 31.062 1.00 93.38 114 SER A N 1
ATOM 875 C CA . SER A 1 114 ? 1.053 5.524 30.596 1.00 93.38 114 SER A CA 1
ATOM 876 C C . SER A 1 114 ? 1.731 4.210 30.204 1.00 93.38 114 SER A C 1
ATOM 878 O O . SER A 1 114 ? 2.432 4.155 29.190 1.00 93.38 114 SER A O 1
ATOM 880 N N . ALA A 1 115 ? 1.486 3.131 30.953 1.00 92.50 115 ALA A N 1
ATOM 881 C CA . ALA A 1 115 ? 1.993 1.800 30.635 1.00 92.50 115 ALA A CA 1
ATOM 882 C C . ALA A 1 115 ? 1.479 1.309 29.271 1.00 92.50 115 ALA A C 1
ATOM 884 O O . ALA A 1 115 ? 2.265 0.830 28.449 1.00 92.50 115 ALA A O 1
ATOM 885 N N . GLU A 1 116 ? 0.184 1.473 28.987 1.00 89.62 116 GLU A N 1
ATOM 886 C CA . GLU A 1 116 ? -0.394 1.021 27.718 1.00 89.62 116 GLU A CA 1
ATOM 887 C C . GLU A 1 116 ? 0.043 1.900 26.531 1.00 89.62 116 GLU A C 1
ATOM 889 O O . GLU A 1 116 ? 0.360 1.380 25.456 1.00 89.62 116 GLU A O 1
ATOM 894 N N . LEU A 1 117 ? 0.193 3.216 26.737 1.00 89.06 117 LEU A N 1
ATOM 895 C CA . LEU A 1 117 ? 0.815 4.113 25.755 1.00 89.06 117 LEU A CA 1
ATOM 896 C C . LEU A 1 117 ? 2.270 3.734 25.452 1.00 89.06 117 LEU A C 1
ATOM 898 O O . LEU A 1 117 ? 2.681 3.739 24.289 1.00 89.06 117 LEU A O 1
ATOM 902 N N . GLY A 1 118 ? 3.047 3.369 26.476 1.00 89.31 118 GLY A N 1
ATOM 903 C CA . GLY A 1 118 ? 4.426 2.907 26.319 1.00 89.31 118 GLY A CA 1
ATOM 904 C C . GLY A 1 118 ? 4.526 1.676 25.414 1.00 89.31 118 GLY A C 1
ATOM 905 O O . GLY A 1 118 ? 5.395 1.615 24.540 1.00 89.31 118 GLY A O 1
ATOM 906 N N . ARG A 1 119 ? 3.580 0.735 25.540 1.00 86.25 119 ARG A N 1
ATOM 907 C CA . ARG A 1 119 ? 3.476 -0.432 24.644 1.00 86.25 119 ARG A CA 1
ATOM 908 C C . ARG A 1 119 ? 3.135 -0.018 23.211 1.00 86.25 119 ARG A C 1
ATOM 910 O O . ARG A 1 119 ? 3.730 -0.547 22.273 1.00 86.25 119 ARG A O 1
ATOM 917 N N . GLY A 1 120 ? 2.233 0.951 23.035 1.00 84.38 120 GLY A N 1
ATOM 918 C CA . GLY A 1 120 ? 1.889 1.524 21.728 1.00 84.38 120 GLY A CA 1
ATOM 919 C C . GLY A 1 120 ? 3.071 2.213 21.032 1.00 84.38 120 GLY A C 1
ATOM 920 O O . GLY A 1 120 ? 3.294 2.008 19.836 1.00 84.38 120 GLY A O 1
ATOM 921 N N . LYS A 1 121 ? 3.887 2.962 21.787 1.00 87.81 121 LYS A N 1
ATOM 922 C CA . LYS A 1 121 ? 5.046 3.720 21.278 1.00 87.81 121 LYS A CA 1
ATOM 923 C C . LYS A 1 121 ? 6.054 2.842 20.535 1.00 87.81 121 LYS A C 1
ATOM 925 O O . LYS A 1 121 ? 6.571 3.251 19.498 1.00 87.81 121 LYS A O 1
ATOM 930 N N . VAL A 1 122 ? 6.321 1.631 21.026 1.00 87.56 122 VAL A N 1
ATOM 931 C CA . VAL A 1 122 ? 7.262 0.701 20.376 1.00 87.56 122 VAL A CA 1
ATOM 932 C C . VAL A 1 122 ? 6.791 0.343 18.963 1.00 87.56 122 VAL A C 1
ATOM 934 O O . VAL A 1 122 ? 7.595 0.323 18.031 1.00 87.56 122 VAL A O 1
ATOM 937 N N . PHE A 1 123 ? 5.486 0.127 18.769 1.00 87.25 123 PHE A N 1
ATOM 938 C CA . PHE A 1 123 ? 4.929 -0.136 17.441 1.00 87.25 123 PHE A CA 1
ATOM 939 C C . PHE A 1 123 ? 5.018 1.090 16.527 1.00 87.25 123 PHE A C 1
ATOM 941 O O . PHE A 1 123 ? 5.351 0.933 15.354 1.00 87.25 123 PHE A O 1
ATOM 948 N N . ALA A 1 124 ? 4.809 2.299 17.052 1.00 86.12 124 ALA A N 1
ATOM 949 C CA . ALA A 1 124 ? 4.983 3.533 16.284 1.00 86.12 124 ALA A CA 1
ATOM 950 C C . ALA A 1 124 ? 6.439 3.723 15.806 1.00 86.12 124 ALA A C 1
ATOM 952 O O . ALA A 1 124 ? 6.669 4.060 14.644 1.00 86.12 124 ALA A O 1
ATOM 953 N N . ILE A 1 125 ? 7.433 3.422 16.653 1.00 89.88 125 ILE A N 1
ATOM 954 C CA . ILE A 1 125 ? 8.857 3.463 16.269 1.00 89.88 125 ILE A CA 1
ATOM 955 C C . ILE A 1 125 ? 9.142 2.449 15.155 1.00 89.88 125 ILE A C 1
ATOM 957 O O . ILE A 1 125 ? 9.727 2.796 14.128 1.00 89.88 125 ILE A O 1
ATOM 961 N N . TRP A 1 126 ? 8.676 1.207 15.314 1.00 87.38 126 TRP A N 1
ATOM 962 C CA . TRP A 1 126 ? 8.836 0.177 14.287 1.00 87.38 126 TRP A CA 1
ATOM 963 C C . TRP A 1 126 ? 8.157 0.551 12.968 1.00 87.38 126 TRP A C 1
ATOM 965 O O . TRP A 1 126 ? 8.715 0.299 11.902 1.00 87.38 126 TRP A O 1
ATOM 975 N N . LYS A 1 127 ? 6.976 1.175 13.012 1.00 86.69 127 LYS A N 1
ATOM 976 C CA . LYS A 1 127 ? 6.285 1.697 11.825 1.00 86.69 127 LYS A CA 1
ATOM 977 C C . LYS A 1 127 ? 7.144 2.728 11.099 1.00 86.69 127 LYS A C 1
ATOM 979 O O . LYS A 1 127 ? 7.300 2.618 9.884 1.00 86.69 127 LYS A O 1
ATOM 984 N N . GLY A 1 128 ? 7.724 3.676 11.838 1.00 89.19 128 GLY A N 1
ATOM 985 C CA . GLY A 1 128 ? 8.644 4.675 11.294 1.00 89.19 128 GLY A CA 1
ATOM 986 C C . GLY A 1 128 ? 9.859 4.032 10.627 1.00 89.19 128 GLY A C 1
ATOM 987 O O . GLY A 1 128 ? 10.163 4.345 9.478 1.00 89.19 128 GLY A O 1
ATOM 988 N N . PHE A 1 129 ? 10.487 3.061 11.296 1.00 91.94 129 PHE A N 1
ATOM 989 C CA . PHE A 1 129 ? 11.626 2.323 10.749 1.00 91.94 129 PHE A CA 1
ATOM 990 C C . PHE A 1 129 ? 11.282 1.593 9.443 1.00 91.94 129 PHE A C 1
ATOM 992 O O . PHE A 1 129 ? 11.962 1.783 8.437 1.00 91.94 129 PHE A O 1
ATOM 999 N N . TRP A 1 130 ? 10.201 0.802 9.418 1.00 88.75 130 TRP A N 1
ATOM 1000 C CA . TRP A 1 130 ? 9.782 0.080 8.210 1.00 88.75 130 TRP A CA 1
ATOM 1001 C C . TRP A 1 130 ? 9.405 1.026 7.067 1.00 88.75 130 TRP A C 1
ATOM 1003 O O . TRP A 1 130 ? 9.740 0.745 5.919 1.00 88.75 130 TRP A O 1
ATOM 1013 N N . SER A 1 131 ? 8.738 2.143 7.372 1.00 88.12 131 SER A N 1
ATOM 1014 C CA . SER A 1 131 ? 8.377 3.154 6.376 1.00 88.12 131 SER A CA 1
ATOM 1015 C C . SER A 1 131 ? 9.613 3.825 5.776 1.00 88.12 131 SER A C 1
ATOM 1017 O O . SER A 1 131 ? 9.693 3.975 4.560 1.00 88.12 131 SER A O 1
ATOM 1019 N N . GLY A 1 132 ? 10.585 4.202 6.611 1.00 91.31 132 GLY A N 1
ATOM 1020 C CA . GLY A 1 132 ? 11.832 4.820 6.161 1.00 91.31 132 GLY A CA 1
ATOM 1021 C C . GLY A 1 132 ? 12.701 3.853 5.360 1.00 91.31 132 GLY A C 1
ATOM 1022 O O . 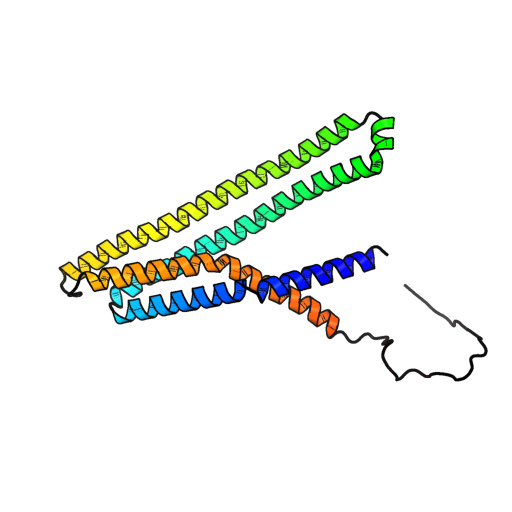GLY A 1 132 ? 13.145 4.189 4.266 1.00 91.31 132 GLY A O 1
ATOM 1023 N N . PHE A 1 133 ? 12.889 2.628 5.858 1.00 93.50 133 PHE A N 1
ATOM 1024 C CA . PHE A 1 133 ? 13.710 1.614 5.196 1.00 93.50 133 PHE A CA 1
ATOM 1025 C C . PHE A 1 133 ? 13.138 1.196 3.835 1.00 93.50 133 PHE A C 1
ATOM 1027 O O . PHE A 1 133 ? 13.858 1.194 2.840 1.00 93.50 133 PHE A O 1
ATOM 1034 N N . LEU A 1 134 ? 11.838 0.883 3.760 1.00 91.81 134 LEU A N 1
ATOM 1035 C CA . LEU A 1 134 ? 11.206 0.464 2.503 1.00 91.81 134 LEU A CA 1
ATOM 1036 C C . LEU A 1 134 ? 11.042 1.630 1.521 1.00 91.81 134 LEU A C 1
ATOM 1038 O O . LEU A 1 134 ? 11.207 1.431 0.319 1.00 91.81 134 LEU A O 1
ATOM 1042 N N . GLY A 1 135 ? 10.790 2.846 2.018 1.00 90.56 135 GLY A N 1
ATOM 1043 C CA . GLY A 1 135 ? 10.798 4.056 1.194 1.00 90.56 135 GLY A CA 1
ATOM 1044 C C . GLY A 1 135 ? 12.182 4.348 0.606 1.00 90.56 135 GLY A C 1
ATOM 1045 O O . GLY A 1 135 ? 12.303 4.624 -0.586 1.00 90.56 135 GLY A O 1
ATOM 1046 N N . GLY A 1 136 ? 13.241 4.207 1.408 1.00 93.56 136 GLY A N 1
ATOM 1047 C CA . GLY A 1 136 ? 14.624 4.320 0.942 1.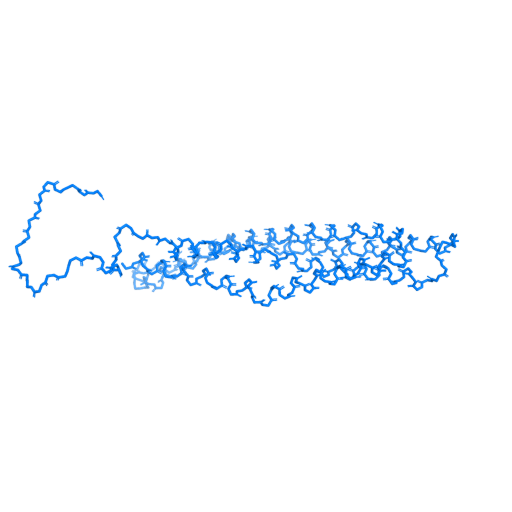00 93.56 136 GLY A CA 1
ATOM 1048 C C . GLY A 1 136 ? 14.981 3.248 -0.088 1.00 93.56 136 GLY A C 1
ATOM 1049 O O . GLY A 1 136 ? 15.546 3.565 -1.131 1.00 93.56 136 GLY A O 1
ATOM 1050 N N . LEU A 1 137 ? 14.578 1.995 0.153 1.00 93.88 137 LEU A N 1
ATOM 1051 C CA . LEU A 1 137 ? 14.772 0.889 -0.788 1.00 93.88 137 LEU A CA 1
ATOM 1052 C C . LEU A 1 137 ? 14.062 1.136 -2.129 1.00 93.88 137 LEU A C 1
ATOM 1054 O O . LEU A 1 137 ? 14.617 0.828 -3.181 1.00 93.88 137 LEU A O 1
ATOM 1058 N N . PHE A 1 138 ? 12.863 1.724 -2.111 1.00 91.69 138 PHE A N 1
ATOM 1059 C CA . PHE A 1 138 ? 12.133 2.095 -3.324 1.00 91.69 138 PHE A CA 1
ATOM 1060 C C . PHE A 1 138 ? 12.908 3.114 -4.174 1.00 91.69 138 PHE A C 1
ATOM 1062 O O . PHE A 1 138 ? 13.097 2.894 -5.372 1.00 91.69 138 PHE A O 1
ATOM 1069 N N . PHE A 1 139 ? 13.413 4.193 -3.565 1.00 92.25 139 PHE A N 1
ATOM 1070 C CA . PHE A 1 139 ? 14.235 5.172 -4.284 1.00 92.25 139 PHE A CA 1
ATOM 1071 C C . PHE A 1 139 ? 15.576 4.589 -4.729 1.00 92.25 139 PHE A C 1
ATOM 1073 O O . PHE A 1 139 ? 16.016 4.865 -5.842 1.00 92.25 139 PHE A O 1
ATOM 1080 N N . PHE A 1 140 ? 16.201 3.743 -3.908 1.00 94.81 140 PHE A N 1
ATOM 1081 C CA . PHE A 1 140 ? 17.438 3.056 -4.269 1.00 94.81 140 PHE A CA 1
ATOM 1082 C C . PHE A 1 140 ? 17.272 2.216 -5.542 1.00 94.81 140 PHE A C 1
ATOM 1084 O O . PHE A 1 140 ? 18.092 2.323 -6.450 1.00 94.81 140 PHE A O 1
ATOM 1091 N N . ILE A 1 141 ? 16.184 1.444 -5.654 1.00 93.25 141 ILE A N 1
ATOM 1092 C CA . ILE A 1 141 ? 15.874 0.668 -6.864 1.00 93.25 141 ILE A CA 1
ATOM 1093 C C . ILE A 1 141 ? 15.679 1.598 -8.064 1.00 93.25 141 ILE A C 1
ATOM 1095 O O . ILE A 1 141 ? 16.287 1.370 -9.106 1.00 93.25 141 ILE A O 1
ATOM 1099 N N . LEU A 1 142 ? 14.891 2.669 -7.928 1.00 92.62 142 LEU A N 1
ATOM 1100 C CA . LEU A 1 142 ? 14.669 3.619 -9.024 1.00 92.62 142 LEU A CA 1
ATOM 1101 C C . LEU A 1 142 ? 15.979 4.235 -9.534 1.00 92.62 142 LEU A C 1
ATOM 1103 O O . LEU A 1 142 ? 16.242 4.211 -10.734 1.00 92.62 142 LEU A O 1
ATOM 1107 N N . PHE A 1 143 ? 16.829 4.743 -8.639 1.00 93.62 143 PHE A N 1
ATOM 1108 C CA . PHE A 1 143 ? 18.102 5.351 -9.031 1.00 93.62 143 PHE A CA 1
ATOM 1109 C C . PHE A 1 143 ? 19.121 4.325 -9.539 1.00 93.62 143 PHE A C 1
ATOM 1111 O O . PHE A 1 143 ? 19.886 4.630 -10.453 1.00 93.62 143 PHE A O 1
ATOM 1118 N N . SER A 1 144 ? 19.108 3.099 -9.010 1.00 94.88 144 SER A N 1
ATOM 1119 C CA . SER A 1 144 ? 19.943 2.010 -9.518 1.00 94.88 144 SER A CA 1
ATOM 1120 C C . SER A 1 144 ? 19.566 1.652 -10.958 1.00 94.88 144 SER A C 1
ATOM 1122 O O . SER A 1 144 ? 20.446 1.605 -11.815 1.00 94.88 144 SER A O 1
ATOM 1124 N N . PHE A 1 145 ? 18.272 1.503 -11.262 1.00 94.06 145 PHE A N 1
ATOM 1125 C CA . PHE A 1 145 ? 17.799 1.260 -12.628 1.00 94.06 145 PHE A CA 1
ATOM 1126 C C . PHE A 1 145 ? 18.022 2.457 -13.556 1.00 94.06 145 PHE A C 1
ATOM 1128 O O . PHE A 1 145 ? 18.339 2.251 -14.723 1.00 94.06 145 PHE A O 1
ATOM 1135 N N . LEU A 1 146 ? 17.930 3.693 -13.056 1.00 94.69 146 LEU A N 1
ATOM 1136 C CA . LEU A 1 146 ? 18.314 4.882 -13.819 1.00 94.69 146 LEU A CA 1
ATOM 1137 C C . LEU A 1 146 ? 19.793 4.818 -14.234 1.00 94.69 146 LEU A C 1
ATOM 1139 O O . LEU A 1 146 ? 20.108 4.991 -15.409 1.00 94.69 146 LEU A O 1
ATOM 1143 N N . GLY A 1 147 ? 20.694 4.524 -13.292 1.00 94.69 147 GLY A N 1
ATOM 1144 C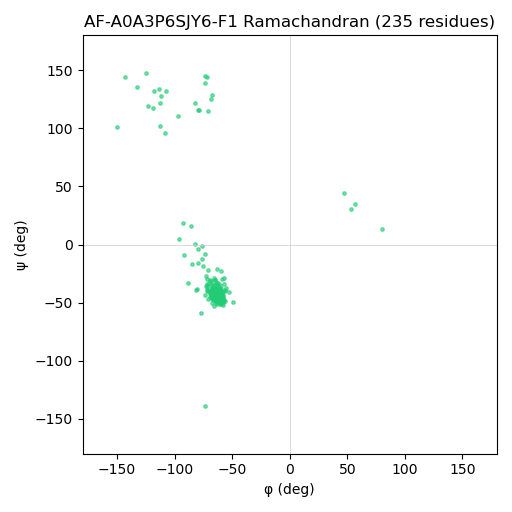 CA . GLY A 1 147 ? 22.127 4.392 -13.566 1.00 94.69 147 GLY A CA 1
ATOM 1145 C C . GLY A 1 147 ? 22.440 3.241 -14.525 1.00 94.69 147 GLY A C 1
ATOM 1146 O O . GLY A 1 147 ? 23.126 3.440 -15.525 1.00 94.69 147 GLY A O 1
ATOM 1147 N N . CYS A 1 148 ? 21.886 2.051 -14.274 1.00 94.00 148 CYS A N 1
ATOM 1148 C CA . CYS A 1 148 ? 22.029 0.892 -15.157 1.00 94.00 148 CYS A CA 1
ATOM 1149 C C . CYS A 1 148 ? 21.464 1.158 -16.561 1.00 94.00 148 CYS A C 1
ATOM 1151 O O . CYS A 1 148 ? 22.103 0.805 -17.549 1.00 94.00 148 CYS A O 1
ATOM 1153 N N . GLY A 1 149 ? 20.305 1.817 -16.656 1.00 93.44 149 GLY A N 1
ATOM 1154 C CA . GLY A 1 149 ? 19.670 2.215 -17.913 1.00 93.44 149 GLY A CA 1
ATOM 1155 C C . GLY A 1 149 ? 20.533 3.168 -18.723 1.00 93.44 149 GLY A C 1
ATOM 1156 O O . GLY A 1 149 ? 20.725 2.951 -19.916 1.00 93.44 149 GLY A O 1
ATOM 1157 N N . MET A 1 150 ? 21.128 4.166 -18.068 1.00 93.75 150 MET A N 1
ATOM 1158 C CA . MET A 1 150 ? 22.057 5.095 -18.714 1.00 93.75 150 MET A CA 1
ATOM 1159 C C . MET A 1 150 ? 23.354 4.406 -19.158 1.00 93.75 150 MET A C 1
ATOM 1161 O O . MET A 1 150 ? 23.832 4.669 -20.257 1.00 93.75 150 MET A O 1
ATOM 1165 N N . LEU A 1 151 ? 23.914 3.499 -18.351 1.00 94.25 151 LEU A N 1
ATOM 1166 C CA . LEU A 1 151 ? 25.128 2.753 -18.709 1.00 94.25 151 LEU A CA 1
ATOM 1167 C C . LEU A 1 151 ? 24.898 1.819 -19.902 1.00 94.25 151 LEU A C 1
ATOM 1169 O O . LEU A 1 151 ? 25.684 1.820 -20.850 1.00 94.25 151 LEU A O 1
ATOM 1173 N N . TYR A 1 152 ? 23.812 1.043 -19.877 1.00 92.94 152 TYR A N 1
ATOM 1174 C CA . TYR A 1 152 ? 23.467 0.136 -20.969 1.00 92.94 152 TYR A CA 1
ATOM 1175 C C . TYR A 1 152 ? 23.058 0.906 -22.230 1.00 92.94 152 TYR A C 1
ATOM 1177 O O . TYR A 1 152 ? 23.549 0.607 -23.314 1.00 92.94 152 TYR A O 1
ATOM 1185 N N . GLY A 1 153 ? 22.249 1.960 -22.095 1.00 92.06 153 GLY A N 1
ATOM 1186 C CA . GLY A 1 153 ? 21.909 2.853 -23.204 1.00 92.06 153 GLY A CA 1
ATOM 1187 C C . GLY A 1 153 ? 23.139 3.530 -23.818 1.00 92.06 153 GLY A C 1
ATOM 1188 O O . GLY A 1 153 ? 23.278 3.572 -25.037 1.00 92.06 153 GLY A O 1
ATOM 1189 N N . GLY A 1 154 ? 24.093 3.967 -22.990 1.00 91.69 154 GLY A N 1
ATOM 1190 C CA . GLY A 1 154 ? 25.388 4.486 -23.437 1.00 91.69 154 GLY A CA 1
ATOM 1191 C C . GLY A 1 154 ? 26.224 3.450 -24.195 1.00 91.69 154 GLY A C 1
ATOM 1192 O O . GLY A 1 154 ? 26.856 3.773 -25.202 1.00 91.69 154 GLY A O 1
ATOM 1193 N N . TYR A 1 155 ? 26.195 2.188 -23.763 1.00 92.75 155 TYR A N 1
ATOM 1194 C CA . TYR A 1 155 ? 26.821 1.090 -24.500 1.00 92.75 155 TYR A CA 1
ATOM 1195 C C . TYR A 1 155 ? 26.145 0.851 -25.862 1.00 92.75 155 TYR A C 1
ATOM 1197 O O . TYR A 1 155 ? 26.846 0.686 -26.860 1.00 92.75 155 TYR A O 1
ATOM 1205 N N . LEU A 1 156 ? 24.811 0.906 -25.941 1.00 90.12 156 LEU A N 1
ATOM 1206 C CA . LEU A 1 156 ? 24.070 0.759 -27.202 1.00 90.12 156 LEU A CA 1
ATOM 1207 C C . LEU A 1 156 ? 24.377 1.888 -28.198 1.00 90.12 156 LEU A C 1
ATOM 1209 O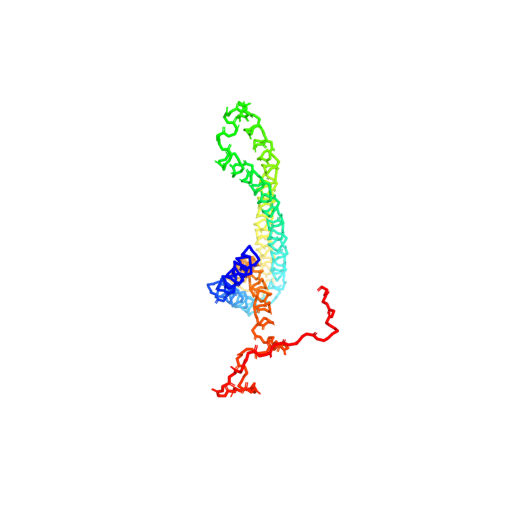 O . LEU A 1 156 ? 24.529 1.615 -29.390 1.00 90.12 156 LEU A O 1
ATOM 1213 N N . LEU A 1 157 ? 24.548 3.120 -27.708 1.00 92.00 157 LEU A N 1
ATOM 1214 C CA . LEU A 1 157 ? 25.026 4.253 -28.511 1.00 92.00 157 LEU A CA 1
ATOM 1215 C C . LEU A 1 157 ? 26.446 4.004 -29.038 1.00 92.00 157 LEU A C 1
ATOM 1217 O O . LEU A 1 157 ? 26.730 4.219 -30.214 1.00 92.00 157 LEU A O 1
ATOM 1221 N N . LYS A 1 158 ? 27.349 3.491 -28.190 1.00 90.88 158 LYS A N 1
ATOM 1222 C CA . LYS A 1 158 ? 28.733 3.186 -28.589 1.00 90.88 158 LYS A CA 1
ATOM 1223 C C . LYS A 1 158 ? 28.804 2.130 -29.697 1.00 90.88 158 LYS A C 1
ATOM 1225 O O . LYS A 1 158 ? 29.653 2.234 -30.580 1.00 90.88 158 LYS A O 1
ATOM 1230 N N . VAL A 1 159 ? 27.934 1.120 -29.650 1.00 91.19 159 VAL A N 1
ATOM 1231 C CA . VAL A 1 159 ? 27.866 0.033 -30.646 1.00 91.19 159 VAL A CA 1
ATOM 1232 C C . VAL A 1 159 ? 27.070 0.446 -31.901 1.00 91.19 159 VAL A C 1
ATOM 1234 O O . VAL A 1 159 ? 26.975 -0.338 -32.838 1.00 91.19 159 VAL A O 1
ATOM 1237 N N . ARG A 1 160 ? 26.557 1.688 -31.966 1.00 85.50 160 ARG A N 1
ATOM 1238 C CA . ARG A 1 160 ? 25.718 2.216 -33.062 1.00 85.50 160 ARG A CA 1
ATOM 1239 C C . ARG A 1 160 ? 24.459 1.383 -33.326 1.00 85.50 160 ARG A C 1
ATOM 1241 O O . ARG A 1 160 ? 24.053 1.201 -34.466 1.00 85.50 160 ARG A O 1
ATOM 1248 N N . ILE A 1 161 ? 23.878 0.832 -32.260 1.00 85.44 161 ILE A N 1
ATOM 1249 C CA . ILE A 1 161 ? 22.540 0.222 -32.318 1.00 85.44 161 ILE A CA 1
ATOM 1250 C C . ILE A 1 161 ? 21.481 1.322 -32.228 1.00 85.44 161 ILE A C 1
ATOM 1252 O O . ILE A 1 161 ? 20.473 1.244 -32.914 1.00 85.44 161 ILE A O 1
ATOM 1256 N N . ILE A 1 162 ? 21.753 2.334 -31.400 1.00 86.38 162 ILE A N 1
ATOM 1257 C CA . ILE A 1 162 ? 20.944 3.540 -31.239 1.00 86.38 162 ILE A CA 1
ATOM 1258 C C . ILE A 1 162 ? 21.704 4.694 -31.888 1.00 86.38 162 ILE A C 1
ATOM 1260 O O . ILE A 1 162 ? 22.893 4.875 -31.606 1.00 86.38 162 ILE A O 1
ATOM 1264 N N . ASP A 1 163 ? 21.023 5.484 -32.714 1.00 82.25 163 ASP A N 1
ATOM 1265 C CA . ASP A 1 163 ? 21.638 6.601 -33.437 1.00 82.25 163 ASP A CA 1
ATOM 1266 C C . ASP A 1 163 ? 21.610 7.906 -32.633 1.00 82.25 163 ASP A C 1
ATOM 1268 O O . ASP A 1 163 ? 22.543 8.712 -32.715 1.00 82.25 163 ASP A O 1
ATOM 1272 N N . THR A 1 164 ? 20.569 8.122 -31.817 1.00 90.12 164 THR A N 1
ATOM 1273 C CA . THR A 1 164 ? 20.403 9.367 -31.059 1.00 90.12 164 THR A CA 1
ATOM 1274 C C . THR A 1 164 ? 20.418 9.157 -29.539 1.00 90.12 164 THR A C 1
ATOM 1276 O O . THR A 1 164 ? 19.683 8.329 -28.999 1.00 90.12 164 THR A O 1
ATOM 1279 N N . PRO A 1 165 ? 21.186 9.960 -28.774 1.00 89.50 165 PRO A N 1
ATOM 1280 C CA . PRO A 1 165 ? 21.141 9.918 -27.309 1.00 89.50 165 PRO A CA 1
ATOM 1281 C C . PRO A 1 165 ? 19.759 10.239 -26.719 1.00 89.50 165 PRO A C 1
ATOM 1283 O O . PRO A 1 165 ? 19.455 9.846 -25.592 1.00 89.50 165 PRO A O 1
ATOM 1286 N N . GLY A 1 166 ? 18.920 10.952 -27.480 1.00 91.31 166 GLY A N 1
ATOM 1287 C CA . GLY A 1 166 ? 17.556 11.295 -27.085 1.00 91.31 166 GLY A CA 1
ATOM 1288 C C . GLY A 1 166 ? 16.669 10.066 -26.890 1.00 91.31 166 GLY A C 1
ATOM 1289 O O . GLY A 1 166 ? 15.910 10.022 -25.925 1.00 91.31 166 GLY A O 1
ATOM 1290 N N . GLU A 1 167 ? 16.813 9.041 -27.732 1.00 90.00 167 GLU A N 1
ATOM 1291 C CA . GLU A 1 167 ? 16.040 7.795 -27.633 1.00 90.00 167 GLU A CA 1
ATOM 1292 C C . GLU A 1 167 ? 16.300 7.068 -26.310 1.00 90.00 167 GLU A C 1
ATOM 1294 O O . GLU A 1 167 ? 15.358 6.672 -25.621 1.00 90.00 167 GLU A O 1
ATOM 1299 N N . VAL A 1 168 ? 17.566 6.992 -25.884 1.00 92.44 168 VAL A N 1
ATOM 1300 C CA . VAL A 1 168 ? 17.940 6.423 -24.579 1.00 92.44 168 VAL A CA 1
ATOM 1301 C C . VAL A 1 168 ? 17.253 7.175 -23.443 1.00 92.44 168 VAL A C 1
ATOM 1303 O O . VAL A 1 168 ? 16.672 6.560 -22.547 1.00 92.44 168 VAL A O 1
ATOM 1306 N N . PHE A 1 169 ? 17.293 8.509 -23.477 1.00 93.81 169 PHE A N 1
ATOM 1307 C CA . PHE A 1 169 ? 16.702 9.334 -22.427 1.00 93.81 169 PHE A CA 1
ATOM 1308 C C . PHE A 1 169 ? 15.179 9.175 -22.366 1.00 93.81 169 PHE A C 1
ATOM 1310 O O . PHE A 1 169 ? 14.625 9.033 -21.275 1.00 93.81 169 PHE A O 1
ATOM 1317 N N . ILE A 1 170 ? 14.508 9.140 -23.523 1.00 93.81 170 ILE A N 1
ATOM 1318 C CA . ILE A 1 170 ? 13.058 8.933 -23.617 1.00 93.81 170 ILE A CA 1
ATOM 1319 C C . ILE A 1 170 ? 12.677 7.583 -23.010 1.00 93.81 170 ILE A C 1
ATOM 1321 O O . ILE A 1 170 ? 11.791 7.534 -22.156 1.00 93.81 170 ILE A O 1
ATOM 1325 N N . VAL A 1 171 ? 13.357 6.497 -23.387 1.00 94.00 171 VAL A N 1
ATOM 1326 C CA . VAL A 1 171 ? 13.058 5.145 -22.885 1.00 94.00 171 VAL A CA 1
ATOM 1327 C C . VAL A 1 171 ? 13.300 5.046 -21.381 1.00 94.00 171 VAL A C 1
ATOM 1329 O O . VAL A 1 171 ? 12.437 4.569 -20.643 1.00 94.00 171 VAL A O 1
ATOM 1332 N N . VAL A 1 172 ? 14.448 5.533 -20.903 1.00 94.31 172 VAL A N 1
ATOM 1333 C CA . VAL A 1 172 ? 14.806 5.441 -19.484 1.00 94.31 172 VAL A CA 1
ATOM 1334 C C . VAL A 1 172 ? 13.859 6.276 -18.623 1.00 94.31 172 VAL A C 1
ATOM 1336 O O . VAL A 1 172 ? 13.329 5.765 -17.637 1.00 94.31 172 VAL A O 1
ATOM 1339 N N . MET A 1 173 ? 13.594 7.532 -18.998 1.00 94.19 173 MET A N 1
ATOM 1340 C CA . MET A 1 173 ? 12.746 8.426 -18.203 1.00 94.19 173 MET A CA 1
ATOM 1341 C C . MET A 1 173 ? 11.270 8.044 -18.256 1.00 94.19 173 MET A C 1
ATOM 1343 O O . MET A 1 173 ? 10.603 8.088 -17.222 1.00 94.19 173 MET A O 1
ATOM 1347 N N . SER A 1 174 ? 10.755 7.636 -19.421 1.00 94.12 174 SER A N 1
ATOM 1348 C CA . SER A 1 174 ? 9.365 7.178 -19.535 1.00 94.12 174 SER A CA 1
ATOM 1349 C C . SER A 1 174 ? 9.121 5.941 -18.673 1.00 94.12 174 SER A C 1
ATOM 1351 O O . SER A 1 174 ? 8.177 5.938 -17.880 1.00 94.12 174 SER A O 1
ATOM 1353 N N . MET A 1 175 ? 10.003 4.936 -18.733 1.00 94.38 175 MET A N 1
ATOM 1354 C CA . MET A 1 175 ? 9.858 3.719 -17.931 1.00 94.38 175 MET A CA 1
ATOM 1355 C C . MET A 1 175 ? 10.019 3.996 -16.430 1.00 94.38 175 MET A C 1
ATOM 1357 O O . MET A 1 175 ? 9.258 3.460 -15.622 1.00 94.38 175 MET A O 1
ATOM 1361 N N . LEU A 1 176 ? 10.956 4.872 -16.044 1.00 93.75 176 LEU A N 1
ATOM 1362 C CA . LEU A 1 176 ? 11.146 5.280 -14.650 1.00 93.75 176 LEU A CA 1
ATOM 1363 C C . LEU A 1 176 ? 9.895 5.978 -14.097 1.00 93.75 176 LEU A C 1
ATOM 1365 O O . LEU A 1 176 ? 9.423 5.641 -13.010 1.00 93.75 176 LEU A O 1
ATOM 1369 N N . LEU A 1 177 ? 9.328 6.916 -14.862 1.00 92.81 177 LEU A N 1
ATOM 1370 C CA . LEU A 1 177 ? 8.113 7.637 -14.490 1.00 92.81 177 LEU A CA 1
ATOM 1371 C C . LEU A 1 177 ? 6.907 6.692 -14.399 1.00 92.81 177 LEU A C 1
ATOM 1373 O O . LEU A 1 177 ? 6.137 6.758 -13.439 1.00 92.81 177 LEU A O 1
ATOM 1377 N N . GLY A 1 178 ? 6.769 5.779 -15.364 1.00 92.56 178 GLY A N 1
ATOM 1378 C CA . GLY A 1 178 ? 5.732 4.751 -15.366 1.00 92.56 178 GLY A CA 1
ATOM 1379 C C . GLY A 1 178 ? 5.810 3.858 -14.128 1.00 92.56 178 GLY A C 1
ATOM 1380 O O . GLY A 1 178 ? 4.810 3.673 -13.435 1.00 92.56 178 GLY A O 1
ATOM 1381 N N . ALA A 1 179 ? 7.000 3.356 -13.795 1.00 91.69 179 ALA A N 1
ATOM 1382 C CA . ALA A 1 179 ? 7.213 2.519 -12.617 1.00 91.69 179 ALA A CA 1
ATOM 1383 C C . ALA A 1 179 ? 7.048 3.277 -11.292 1.00 91.69 179 ALA A C 1
ATOM 1385 O O . ALA A 1 179 ? 6.596 2.691 -10.306 1.00 91.69 179 ALA A O 1
ATOM 1386 N N . TYR A 1 180 ? 7.376 4.571 -11.258 1.00 90.69 180 TYR A N 1
ATOM 1387 C CA . TYR A 1 180 ? 7.130 5.430 -10.101 1.00 90.69 180 TYR A CA 1
ATOM 1388 C C . TYR A 1 180 ? 5.629 5.567 -9.818 1.00 90.69 180 TYR A C 1
ATOM 1390 O O . TYR A 1 180 ? 5.184 5.286 -8.702 1.00 90.69 180 TYR A O 1
ATOM 1398 N N . PHE A 1 181 ? 4.827 5.912 -10.833 1.00 89.38 181 PHE A N 1
ATOM 1399 C CA . PHE A 1 181 ? 3.370 5.986 -10.685 1.00 89.38 181 PHE A CA 1
ATOM 1400 C C . PHE A 1 181 ? 2.753 4.625 -10.366 1.00 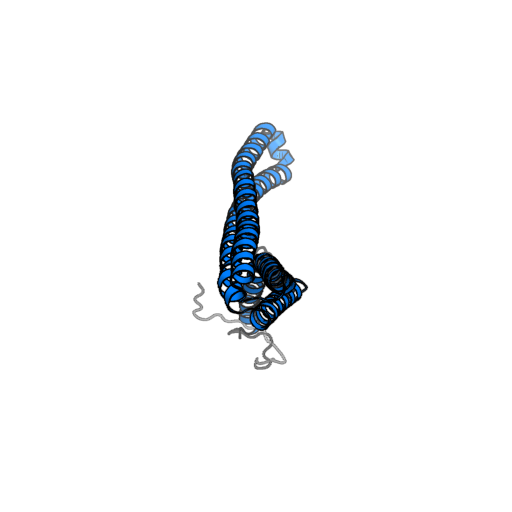89.38 181 PHE A C 1
ATOM 1402 O O . PHE A 1 181 ? 1.859 4.549 -9.523 1.00 89.38 181 PHE A O 1
ATOM 1409 N N . LEU A 1 182 ? 3.260 3.547 -10.968 1.00 87.81 182 LEU A N 1
ATOM 1410 C CA . LEU A 1 182 ? 2.816 2.190 -10.659 1.00 87.81 182 LEU A CA 1
ATOM 1411 C C . LEU A 1 182 ? 3.086 1.819 -9.186 1.00 87.81 182 LEU A C 1
ATOM 1413 O O . LEU A 1 182 ? 2.243 1.221 -8.517 1.00 87.81 182 LEU A O 1
ATOM 1417 N N . GLY A 1 183 ? 4.239 2.225 -8.649 1.00 86.00 183 GLY A N 1
ATOM 1418 C CA . GLY A 1 183 ? 4.570 2.055 -7.236 1.00 86.00 183 GLY A CA 1
ATOM 1419 C C . GLY A 1 183 ? 3.607 2.804 -6.310 1.00 86.00 183 GLY A C 1
ATOM 1420 O O . GLY A 1 183 ? 3.121 2.228 -5.335 1.00 86.00 183 GLY A O 1
ATOM 1421 N N . LEU A 1 184 ? 3.279 4.057 -6.641 1.00 82.12 184 LEU A N 1
ATOM 1422 C CA . LEU A 1 184 ? 2.369 4.896 -5.852 1.00 82.12 184 LEU A CA 1
ATOM 1423 C C . LEU A 1 184 ? 0.925 4.378 -5.822 1.00 82.12 184 LEU A C 1
ATOM 1425 O O . LEU A 1 184 ? 0.227 4.598 -4.833 1.00 82.12 184 LEU A O 1
ATOM 1429 N N . ILE A 1 185 ? 0.466 3.671 -6.861 1.00 86.75 185 ILE A N 1
ATOM 1430 C CA . ILE A 1 185 ? -0.909 3.152 -6.896 1.00 86.75 185 ILE A CA 1
ATOM 1431 C C . ILE A 1 185 ? -1.134 1.872 -6.078 1.00 86.75 185 ILE A C 1
ATOM 1433 O O . ILE A 1 185 ? -2.274 1.549 -5.742 1.00 86.75 185 ILE A O 1
ATOM 1437 N N . SER A 1 186 ? -0.067 1.166 -5.698 1.00 81.19 186 SER A N 1
ATOM 1438 C CA . SER A 1 186 ? -0.125 -0.074 -4.906 1.00 81.19 186 SER A CA 1
ATOM 1439 C C . SER A 1 186 ? -1.007 0.012 -3.636 1.00 81.19 186 SER A C 1
ATOM 1441 O O . SER A 1 186 ? -1.891 -0.836 -3.467 1.00 81.19 186 SER A O 1
ATOM 1443 N N . PRO A 1 187 ? -0.882 1.032 -2.758 1.00 78.12 187 PRO A N 1
ATOM 1444 C CA . PRO A 1 187 ? -1.767 1.180 -1.596 1.00 78.12 187 PRO A CA 1
ATOM 1445 C C . PRO A 1 187 ? -3.236 1.456 -1.959 1.00 78.12 187 PRO A C 1
ATOM 1447 O O . PRO A 1 187 ? -4.133 1.019 -1.235 1.00 78.12 187 PRO A O 1
ATOM 1450 N N . HIS A 1 188 ? -3.512 2.132 -3.078 1.00 83.25 188 HIS A N 1
ATOM 1451 C CA . HIS A 1 188 ? -4.883 2.424 -3.513 1.00 83.25 188 HIS A CA 1
ATOM 1452 C C . HIS A 1 188 ? -5.623 1.159 -3.968 1.00 83.25 188 HIS A C 1
ATOM 1454 O O . HIS A 1 188 ? -6.828 1.035 -3.736 1.00 83.25 188 HIS A O 1
ATOM 1460 N N . LEU A 1 189 ? -4.901 0.171 -4.509 1.00 83.44 189 LEU A N 1
ATOM 1461 C CA . LEU A 1 189 ? -5.479 -1.116 -4.901 1.00 83.44 189 LEU A CA 1
ATOM 1462 C C . LEU A 1 189 ? -6.064 -1.861 -3.695 1.00 83.44 189 LEU A C 1
ATOM 1464 O O . LEU A 1 189 ? -7.151 -2.431 -3.780 1.00 83.44 189 LEU A O 1
ATOM 1468 N N . MET A 1 190 ? -5.384 -1.813 -2.545 1.00 81.69 190 MET A N 1
ATOM 1469 C CA . MET A 1 190 ? -5.878 -2.439 -1.314 1.00 81.69 190 MET A CA 1
ATOM 1470 C C . MET A 1 190 ? -7.176 -1.803 -0.816 1.00 81.69 190 MET A C 1
ATOM 1472 O O . MET A 1 190 ? -8.041 -2.507 -0.296 1.00 81.69 190 MET A O 1
ATOM 1476 N N . VAL A 1 191 ? -7.357 -0.493 -1.005 1.00 83.00 191 VAL A N 1
ATOM 1477 C CA . VAL A 1 191 ? -8.616 0.169 -0.639 1.00 83.00 191 VAL A CA 1
ATOM 1478 C C . VAL A 1 191 ? -9.763 -0.308 -1.526 1.00 83.00 191 VAL A C 1
ATOM 1480 O O . VAL A 1 191 ? -10.831 -0.622 -1.006 1.00 83.00 191 VAL A O 1
ATOM 1483 N N . LEU A 1 192 ? -9.533 -0.447 -2.833 1.00 87.00 192 LEU A N 1
ATOM 1484 C CA . LEU A 1 192 ? -10.538 -0.980 -3.753 1.00 87.00 192 LEU A CA 1
ATOM 1485 C C . LEU A 1 192 ? -10.936 -2.422 -3.390 1.00 87.00 192 LEU A C 1
ATOM 1487 O O . LEU A 1 192 ? -12.118 -2.767 -3.383 1.00 87.00 192 LEU A O 1
ATOM 1491 N N . LEU A 1 193 ? -9.963 -3.264 -3.029 1.00 86.50 193 LEU A N 1
ATOM 1492 C CA . LEU A 1 193 ? -10.231 -4.631 -2.570 1.00 86.50 193 LEU A CA 1
ATOM 1493 C C . LEU A 1 193 ? -11.051 -4.646 -1.271 1.00 86.50 193 LEU A C 1
ATOM 1495 O O . LEU A 1 193 ? -12.021 -5.397 -1.166 1.00 86.50 193 LEU A O 1
ATOM 1499 N N . ASN A 1 194 ? -10.718 -3.784 -0.309 1.00 86.12 194 ASN A N 1
ATOM 1500 C CA . ASN A 1 194 ? -11.482 -3.646 0.932 1.00 86.12 194 ASN A CA 1
ATOM 1501 C C . ASN A 1 194 ? -12.914 -3.151 0.679 1.00 86.12 194 ASN A C 1
ATOM 1503 O O . ASN A 1 194 ? -13.851 -3.648 1.307 1.00 86.12 194 ASN A O 1
ATOM 1507 N N . ALA A 1 195 ? -13.096 -2.221 -0.260 1.00 88.69 195 ALA A N 1
ATOM 1508 C CA . ALA A 1 195 ? -14.407 -1.746 -0.690 1.00 88.69 195 ALA A CA 1
ATOM 1509 C C . ALA A 1 195 ? -15.248 -2.880 -1.292 1.00 88.69 195 ALA A C 1
ATOM 1511 O O . ALA A 1 195 ? -16.414 -3.032 -0.936 1.00 88.69 195 ALA A O 1
ATOM 1512 N N . ARG A 1 196 ? -14.647 -3.742 -2.126 1.00 89.94 196 ARG A N 1
ATOM 1513 C CA . ARG A 1 196 ? -15.323 -4.923 -2.689 1.00 89.94 196 ARG A CA 1
ATOM 1514 C C . ARG A 1 196 ? -15.798 -5.891 -1.602 1.00 89.94 196 ARG A C 1
ATOM 1516 O O . ARG A 1 196 ? -16.925 -6.377 -1.667 1.00 89.94 196 ARG A O 1
ATOM 1523 N N . VAL A 1 197 ? -14.966 -6.160 -0.594 1.00 89.94 197 VAL A N 1
ATOM 1524 C CA . VAL A 1 197 ? -15.331 -7.031 0.541 1.00 89.94 197 VAL A CA 1
ATOM 1525 C C . VAL A 1 197 ? -16.457 -6.411 1.380 1.00 89.94 197 VAL A C 1
ATOM 1527 O O . VAL A 1 197 ? -17.396 -7.106 1.779 1.00 89.94 197 VAL A O 1
ATOM 1530 N N . ALA A 1 198 ? -16.402 -5.098 1.619 1.00 89.19 198 ALA A N 1
ATOM 1531 C CA . ALA A 1 198 ? -17.462 -4.369 2.314 1.00 89.19 198 ALA A CA 1
ATOM 1532 C C . ALA A 1 198 ? -18.789 -4.406 1.533 1.00 89.19 198 ALA A C 1
ATOM 1534 O O . ALA A 1 198 ? -19.835 -4.686 2.123 1.00 89.19 198 ALA A O 1
ATOM 1535 N N . ALA A 1 199 ? -18.737 -4.217 0.210 1.00 90.75 199 ALA A N 1
ATOM 1536 C CA . ALA A 1 199 ? -19.893 -4.309 -0.679 1.00 90.75 199 ALA A CA 1
ATOM 1537 C C . ALA A 1 199 ? -20.535 -5.695 -0.636 1.00 90.75 199 ALA A C 1
ATOM 1539 O O . ALA A 1 199 ? -21.743 -5.786 -0.449 1.00 90.75 199 ALA A O 1
ATOM 1540 N N . ALA A 1 200 ? -19.741 -6.768 -0.713 1.00 91.12 200 ALA A N 1
ATOM 1541 C CA . ALA A 1 200 ? -20.258 -8.133 -0.629 1.00 91.12 200 ALA A CA 1
ATOM 1542 C C . ALA A 1 200 ? -21.054 -8.378 0.667 1.00 91.12 200 ALA A C 1
ATOM 1544 O O . ALA A 1 200 ? -22.112 -8.996 0.634 1.00 91.12 200 ALA A O 1
ATOM 1545 N N . THR A 1 201 ? -20.591 -7.833 1.798 1.00 89.00 201 THR A N 1
ATOM 1546 C CA . THR A 1 201 ? -21.290 -7.958 3.092 1.00 89.00 201 THR A CA 1
ATOM 1547 C C . THR A 1 201 ? -22.628 -7.204 3.101 1.00 89.00 201 THR A C 1
ATOM 1549 O O . THR A 1 201 ? -23.619 -7.692 3.649 1.00 89.00 201 THR A O 1
ATOM 1552 N N . ILE A 1 202 ? -22.663 -6.003 2.512 1.00 89.56 202 ILE A N 1
ATOM 1553 C CA . ILE A 1 202 ? -23.884 -5.193 2.406 1.00 89.56 202 ILE A CA 1
ATOM 1554 C C . ILE A 1 202 ? -24.890 -5.864 1.467 1.00 89.56 202 ILE A C 1
ATOM 1556 O O . ILE A 1 202 ? -26.025 -6.087 1.882 1.00 89.56 202 ILE A O 1
ATOM 1560 N N . TYR A 1 203 ? -24.473 -6.258 0.261 1.00 90.50 203 TYR A N 1
ATOM 1561 C CA . TYR A 1 203 ? -25.351 -6.930 -0.701 1.00 90.50 203 TYR A CA 1
ATOM 1562 C C . TYR A 1 203 ? -25.878 -8.262 -0.167 1.00 90.50 203 TYR A C 1
ATOM 1564 O O . TYR A 1 203 ? -27.071 -8.513 -0.256 1.00 90.50 203 TYR A O 1
ATOM 1572 N N . GLN A 1 204 ? -25.058 -9.048 0.540 1.00 91.00 204 GLN A N 1
ATOM 1573 C CA . GLN A 1 204 ? -25.533 -10.263 1.210 1.00 91.00 204 GLN A CA 1
ATOM 1574 C C . GLN A 1 204 ? -26.652 -9.989 2.231 1.00 91.00 204 GLN A C 1
ATOM 1576 O O . GLN A 1 204 ? -27.486 -10.857 2.476 1.00 91.00 204 GLN A O 1
ATOM 1581 N N . THR A 1 205 ? -26.669 -8.807 2.853 1.00 87.94 205 THR A N 1
ATOM 1582 C CA . THR A 1 205 ? -27.725 -8.414 3.798 1.00 87.94 205 THR A CA 1
ATOM 1583 C C . THR A 1 205 ? -28.972 -7.909 3.073 1.00 87.94 205 THR A C 1
ATOM 1585 O O . THR A 1 205 ? -30.074 -8.229 3.505 1.00 87.94 205 THR A O 1
ATOM 1588 N N . ILE A 1 206 ? -28.801 -7.148 1.987 1.00 88.38 206 ILE A N 1
ATOM 1589 C CA . ILE A 1 206 ? -29.895 -6.616 1.157 1.00 88.38 206 ILE A CA 1
ATOM 1590 C C . ILE A 1 206 ? -30.636 -7.752 0.443 1.00 88.38 206 ILE A C 1
ATOM 1592 O O . ILE A 1 206 ? -31.859 -7.815 0.503 1.00 88.38 206 ILE A O 1
ATOM 1596 N N . ASP A 1 207 ? -29.898 -8.683 -0.160 1.00 91.50 207 ASP A N 1
ATOM 1597 C CA . ASP A 1 207 ? -30.453 -9.785 -0.954 1.00 91.50 207 ASP A CA 1
ATOM 1598 C C . ASP A 1 207 ? -30.982 -10.937 -0.081 1.00 91.50 207 ASP A C 1
ATOM 1600 O O . ASP A 1 207 ? -31.526 -11.929 -0.574 1.00 91.50 207 ASP A O 1
ATOM 1604 N N . ARG A 1 208 ? -30.819 -10.844 1.244 1.00 90.69 208 ARG A N 1
ATOM 1605 C CA . ARG A 1 208 ? -31.304 -11.858 2.177 1.00 90.69 208 ARG A CA 1
ATOM 1606 C C . ARG A 1 208 ? -32.829 -11.818 2.251 1.00 90.69 208 ARG A C 1
ATOM 1608 O O . ARG A 1 208 ? -33.399 -10.917 2.857 1.00 90.69 208 ARG A O 1
ATOM 1615 N N . VAL A 1 209 ? -33.476 -12.889 1.800 1.00 88.00 209 VAL A N 1
ATOM 1616 C CA . VAL A 1 209 ? -34.911 -13.114 2.029 1.00 88.00 209 VAL A CA 1
ATOM 1617 C C . VAL A 1 209 ? -35.133 -13.666 3.452 1.00 88.00 209 VAL A C 1
ATOM 1619 O O . VAL A 1 209 ? -34.631 -14.751 3.775 1.00 88.00 209 VAL A O 1
ATOM 1622 N N . PRO A 1 210 ? -35.832 -12.947 4.353 1.00 87.62 210 PRO A N 1
ATOM 1623 C CA . PRO A 1 210 ? -36.123 -13.441 5.695 1.00 87.62 210 PRO A CA 1
ATOM 1624 C C . PRO A 1 210 ? -37.210 -14.528 5.663 1.00 87.62 210 PRO A C 1
ATOM 1626 O O . PRO A 1 210 ? -38.157 -14.454 4.890 1.00 87.62 210 PRO A O 1
ATOM 1629 N N . LYS A 1 211 ? -37.111 -15.534 6.548 1.00 86.81 211 LYS A N 1
ATOM 1630 C CA . LYS A 1 211 ? -38.146 -16.586 6.686 1.00 86.81 211 LYS A CA 1
ATOM 1631 C C . LYS A 1 211 ? -39.499 -16.030 7.139 1.00 86.81 211 LYS A C 1
ATOM 1633 O O . LYS A 1 211 ? -40.535 -16.581 6.792 1.00 86.81 211 LYS A O 1
ATOM 1638 N N . ILE A 1 212 ? -39.465 -14.980 7.954 1.00 86.31 212 ILE A N 1
ATOM 1639 C CA . ILE A 1 212 ? -40.637 -14.230 8.396 1.00 86.31 212 ILE A CA 1
ATOM 1640 C C . ILE A 1 212 ? -40.504 -12.858 7.750 1.00 86.31 212 ILE A C 1
ATOM 1642 O O . ILE A 1 212 ? -39.684 -12.049 8.187 1.00 86.31 212 ILE A O 1
ATOM 1646 N N . ASP A 1 213 ? -41.255 -12.637 6.678 1.00 85.44 213 ASP A N 1
ATOM 1647 C CA . ASP A 1 213 ? -41.255 -11.375 5.949 1.00 85.44 213 ASP A CA 1
ATOM 1648 C C . ASP A 1 213 ? -42.427 -10.501 6.405 1.00 85.44 213 ASP A C 1
ATOM 1650 O O . ASP A 1 213 ? -43.591 -10.802 6.145 1.00 85.44 213 ASP A O 1
ATOM 1654 N N . ILE A 1 214 ? -42.097 -9.414 7.098 1.00 84.88 214 ILE A N 1
ATOM 1655 C CA . ILE A 1 214 ? -43.052 -8.413 7.589 1.00 84.88 214 ILE A CA 1
ATOM 1656 C C . ILE A 1 214 ? -43.582 -7.495 6.480 1.00 84.88 214 ILE A C 1
ATOM 1658 O O . ILE A 1 214 ? -44.613 -6.855 6.671 1.00 84.88 214 ILE A O 1
ATOM 1662 N N . TYR A 1 215 ? -42.898 -7.426 5.334 1.00 85.56 215 TYR A N 1
ATOM 1663 C CA . TYR A 1 215 ? -43.327 -6.644 4.175 1.00 85.56 215 TYR A CA 1
ATOM 1664 C C . TYR A 1 215 ? -44.181 -7.468 3.205 1.00 85.56 215 TYR A C 1
ATOM 1666 O O . TYR A 1 215 ? -44.784 -6.906 2.289 1.00 85.56 215 TYR A O 1
ATOM 1674 N N . SER A 1 216 ? -44.278 -8.785 3.418 1.00 87.38 216 SER A N 1
ATOM 1675 C CA . SER A 1 216 ? -45.079 -9.666 2.577 1.00 87.38 216 SER A CA 1
ATOM 1676 C C . SER A 1 216 ? -46.579 -9.393 2.748 1.00 87.38 216 SER A C 1
ATOM 1678 O O . SER A 1 216 ? -47.110 -9.487 3.859 1.00 87.38 216 SER A O 1
ATOM 1680 N N . PRO A 1 217 ? -47.318 -9.127 1.655 1.00 84.88 217 PRO A N 1
ATOM 1681 C CA . PRO A 1 217 ? -48.766 -8.958 1.707 1.00 84.88 217 PRO A CA 1
ATOM 1682 C C . PRO A 1 217 ? -49.525 -10.291 1.836 1.00 84.88 217 PRO A C 1
ATOM 1684 O O . PRO A 1 217 ? -50.749 -10.275 1.909 1.00 84.88 217 PRO A O 1
ATOM 1687 N N . LEU A 1 218 ? -48.830 -11.437 1.867 1.00 84.50 218 LEU A N 1
ATOM 1688 C CA . LEU A 1 218 ? -49.430 -12.781 1.863 1.00 84.50 218 LEU A CA 1
ATOM 1689 C C . LEU A 1 218 ? -50.093 -13.176 3.199 1.00 84.50 218 LEU A C 1
ATOM 1691 O O . LEU A 1 218 ? -50.743 -14.219 3.284 1.00 84.50 218 LEU A O 1
ATOM 1695 N N . GLY A 1 219 ? -49.931 -12.371 4.251 1.00 85.12 219 GLY A N 1
ATOM 1696 C CA . GLY A 1 219 ? -50.565 -12.602 5.548 1.00 85.12 219 GLY A CA 1
ATOM 1697 C C . GLY A 1 219 ? -52.074 -12.336 5.530 1.00 85.12 219 GLY A C 1
ATOM 1698 O O . GLY A 1 219 ? -52.552 -11.398 4.894 1.00 85.12 219 GLY A O 1
ATOM 1699 N N . ARG A 1 220 ? -52.842 -13.132 6.285 1.00 85.50 220 ARG A N 1
ATOM 1700 C CA . ARG A 1 220 ? -54.270 -12.860 6.517 1.00 85.50 220 ARG A CA 1
ATOM 1701 C C . ARG A 1 220 ? -54.422 -11.596 7.369 1.00 85.50 220 ARG A C 1
ATOM 1703 O O . ARG A 1 220 ? -53.828 -11.512 8.441 1.00 85.50 220 ARG A O 1
ATOM 1710 N N . LYS A 1 221 ? -55.248 -10.652 6.914 1.00 86.62 221 LYS A N 1
ATOM 1711 C CA . LYS A 1 221 ? -55.632 -9.440 7.655 1.00 86.62 221 LYS A CA 1
ATOM 1712 C C . LYS A 1 221 ? -57.098 -9.577 8.098 1.00 86.62 221 LYS A C 1
ATOM 1714 O O . LYS A 1 221 ? -57.971 -9.363 7.267 1.00 86.62 221 LYS A O 1
ATOM 1719 N N . PRO A 1 222 ? -57.382 -10.029 9.333 1.00 85.75 222 PRO A N 1
ATOM 1720 C CA . PRO A 1 222 ? -58.756 -10.181 9.815 1.00 85.75 222 PRO A CA 1
ATOM 1721 C C . PRO A 1 222 ? -59.399 -8.819 10.128 1.00 85.75 222 PRO A C 1
ATOM 1723 O O . PRO A 1 222 ? -58.752 -7.968 10.734 1.00 85.75 222 PRO A O 1
ATOM 1726 N N . ASP A 1 223 ? -60.674 -8.640 9.766 1.00 87.12 223 ASP A N 1
ATOM 1727 C CA . ASP A 1 223 ? -61.423 -7.386 9.979 1.00 87.12 223 ASP A CA 1
ATOM 1728 C C . ASP A 1 223 ? -61.794 -7.141 11.453 1.00 87.12 223 ASP A C 1
ATOM 1730 O O . ASP A 1 223 ? -61.933 -5.998 11.887 1.00 87.12 223 ASP A O 1
ATOM 1734 N N . SER A 1 224 ? -61.935 -8.206 12.251 1.00 85.00 224 SER A N 1
ATOM 1735 C CA . SER A 1 224 ? -62.111 -8.115 13.703 1.00 85.00 224 SER A CA 1
ATOM 1736 C C . SER A 1 224 ? -61.378 -9.247 14.426 1.00 85.00 224 SER A C 1
ATOM 1738 O O . SER A 1 224 ? -61.273 -10.372 13.930 1.00 85.00 224 SER A O 1
ATOM 1740 N N . ALA A 1 225 ? -60.832 -8.943 15.605 1.00 84.19 225 ALA A N 1
ATOM 1741 C CA . ALA A 1 225 ? -60.095 -9.893 16.431 1.00 84.19 225 ALA A CA 1
ATOM 1742 C C . ALA A 1 225 ? -6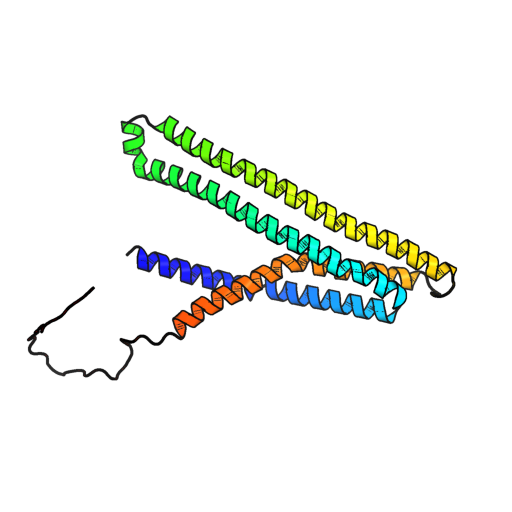0.738 -9.990 17.821 1.00 84.19 225 ALA A C 1
ATOM 1744 O O . ALA A 1 225 ? -60.788 -9.011 18.558 1.00 84.19 225 ALA A O 1
ATOM 1745 N N . VAL A 1 226 ? -61.197 -11.190 18.194 1.00 86.50 226 VAL A N 1
ATOM 1746 C CA . VAL A 1 226 ? -61.830 -11.478 19.503 1.00 86.50 226 VAL A CA 1
ATOM 1747 C C . VAL A 1 226 ? -60.790 -11.585 20.638 1.00 86.50 226 VAL A C 1
ATOM 1749 O O . VAL A 1 226 ? -61.140 -11.578 21.812 1.00 86.50 226 VAL A O 1
ATOM 1752 N N . GLY A 1 227 ? -59.495 -11.670 20.307 1.00 84.06 227 GLY A N 1
ATOM 1753 C CA . GLY A 1 227 ? -58.398 -11.608 21.285 1.00 84.06 227 GLY A CA 1
ATOM 1754 C C . GLY A 1 227 ? -58.097 -12.906 22.047 1.00 84.06 227 GLY A C 1
ATOM 1755 O O . GLY A 1 227 ? -57.357 -12.874 23.026 1.00 84.06 227 GLY A O 1
ATOM 1756 N N . ARG A 1 228 ? -58.624 -14.063 21.622 1.00 88.50 228 ARG A N 1
ATOM 1757 C CA . ARG A 1 228 ? -58.276 -15.363 22.223 1.00 88.50 228 ARG A CA 1
ATOM 1758 C C . ARG A 1 228 ? -56.915 -15.847 21.703 1.00 88.50 228 ARG A C 1
ATOM 1760 O O . ARG A 1 228 ? -56.785 -16.149 20.521 1.00 88.50 228 ARG A O 1
ATOM 1767 N N . VAL A 1 229 ? -55.933 -15.965 22.596 1.00 90.94 229 VAL A N 1
ATOM 1768 C CA . VAL A 1 229 ? -54.579 -16.472 22.304 1.00 90.94 229 VAL A CA 1
ATOM 1769 C C . VAL A 1 229 ? -54.370 -17.801 23.030 1.00 90.94 229 VAL A C 1
ATOM 1771 O O . VAL A 1 229 ? -54.701 -17.914 24.208 1.00 90.94 229 VAL A O 1
ATOM 1774 N N . VAL A 1 230 ? -53.827 -18.802 22.336 1.00 91.81 230 VAL A N 1
ATOM 1775 C CA . VAL A 1 230 ? -53.503 -20.127 22.889 1.00 91.81 230 VAL A CA 1
ATOM 1776 C C . VAL A 1 230 ? -52.083 -20.493 22.458 1.00 91.81 230 VAL A C 1
ATOM 1778 O O . VAL A 1 230 ? -51.721 -20.298 21.299 1.00 91.81 230 VAL A O 1
ATOM 1781 N N . PHE A 1 231 ? -51.281 -21.011 23.388 1.00 92.06 231 PHE A N 1
ATOM 1782 C CA . PHE A 1 231 ? -49.955 -21.564 23.116 1.00 92.06 231 PHE A CA 1
ATOM 1783 C C . PHE A 1 231 ? -50.006 -23.071 23.369 1.00 92.06 231 PHE A C 1
ATOM 1785 O O . PHE A 1 231 ? -50.328 -23.490 24.478 1.00 92.06 231 PHE A O 1
ATOM 1792 N N . GLU A 1 232 ? -49.684 -23.886 22.366 1.00 91.44 232 GLU A N 1
ATOM 1793 C CA . GLU A 1 232 ? -49.743 -25.349 22.469 1.00 91.44 232 GLU A CA 1
ATOM 1794 C C . GLU A 1 232 ? -48.355 -25.953 22.246 1.00 91.44 232 GLU A C 1
ATOM 1796 O O . GLU A 1 232 ? -47.766 -25.790 21.180 1.00 91.44 232 GLU A O 1
ATOM 1801 N N . ASN A 1 233 ? -47.831 -26.631 23.276 1.00 90.06 233 ASN A N 1
ATOM 1802 C CA . ASN A 1 233 ? -46.568 -27.382 23.259 1.00 90.06 233 ASN A CA 1
ATOM 1803 C C . ASN A 1 233 ? -45.371 -26.629 22.625 1.00 90.06 233 ASN A C 1
ATOM 1805 O O . ASN A 1 233 ? -44.625 -27.170 21.806 1.00 90.06 233 ASN A O 1
ATOM 1809 N N . VAL A 1 234 ? -45.210 -25.346 22.972 1.00 90.19 234 VAL A N 1
ATOM 1810 C CA . VAL A 1 234 ? -44.165 -24.477 22.413 1.00 90.19 234 VAL A CA 1
ATOM 1811 C C . VAL A 1 234 ? -42.840 -24.701 23.141 1.00 90.19 234 VAL A C 1
ATOM 1813 O O . VAL A 1 234 ? -42.730 -24.456 24.341 1.00 90.19 234 VAL A O 1
ATOM 1816 N N . HIS A 1 235 ? -41.807 -25.080 22.391 1.00 88.31 235 HIS A N 1
ATOM 1817 C CA . HIS A 1 235 ? -40.426 -25.123 22.867 1.00 88.31 235 HIS A CA 1
ATOM 1818 C C . HIS A 1 235 ? -39.600 -24.046 22.157 1.00 88.31 235 HIS A C 1
ATOM 1820 O O . HIS A 1 235 ? -39.590 -23.973 20.928 1.00 88.31 235 HIS A O 1
ATOM 1826 N N . PHE A 1 236 ? -38.902 -23.214 22.928 1.00 90.00 236 PHE A N 1
ATOM 1827 C CA . PHE A 1 236 ? -38.022 -22.159 22.422 1.00 90.00 236 PHE A CA 1
ATOM 1828 C C . PHE A 1 236 ? -36.618 -22.330 23.013 1.00 90.00 236 PHE A C 1
ATOM 1830 O O . PHE A 1 236 ? -36.482 -22.811 24.139 1.00 90.00 236 PHE A O 1
ATOM 1837 N N . ARG A 1 237 ? -35.585 -21.967 22.249 1.00 70.44 237 ARG A N 1
ATOM 1838 C CA . ARG A 1 237 ? -34.174 -22.087 22.634 1.00 70.44 237 ARG A CA 1
ATOM 1839 C C . ARG A 1 237 ? -33.458 -20.759 22.452 1.00 70.44 237 ARG A C 1
ATOM 1841 O O . ARG A 1 237 ? -33.728 -20.100 21.425 1.00 70.44 237 ARG A O 1
#

Secondary structure (DSSP, 8-state):
-HHHHHHHHHHHHHHHHHHHHHTHHHHHHHHHHHHHHHHHHHHHHH-HHHHHHHHTHHHHHHHHHHHHHHHHHHHHHHHHHHHHHHHHHHHHHHHTHHHHHHTT-HHHHHHHHHHHHHHHHHHHHHHHHHHHHHHHHHHHHHHHHHHHHHHHHHHHHHTTS-S-HHHHHHHHHHHHHHHHHHHHHHHHHHHHHHHHHHHHHHHHHHS---SS-TT-TTS---S---------S----